Protein AF-A0A7W9PIC2-F1 (afdb_monomer_lite)

pLDDT: mean 87.72, std 14.43, range [30.67, 98.31]

Sequence (198 aa):
MRNGFTKQDVYADAHGVTYGNDSMRWADVEWFGYSLTREFFEHRLYGLIKAHTSEVGSSFTFVVGRGAYRKARGVPKGPDIPFLFFNDDHREVDEMWRGLVDLAQQHLQPRLLGQMLDAIRAGQQVTVANEYTVDARGLSYPRLKRAYAWSDIEVSVHGGSVWLQPVGRPKREGLEMVAGFPNATLIPHLYAELTTRR

Foldseek 3Di:
DDAADDPPAWHDDLQWITGNPDIDGLVQWLWKFKFKAFDWDQDDDPNDRPGDIDGQWIKIKIKTFHAACDDDDVGGHGDMDIDIDIDRPRPDDDPNSVVRVVSCVVRPQVVNLVVCVVCQVVVHWDDWLVAWIAHLQFIAGVVVRDTDGLVQWDWDDDRQWIKTAGPPDDRVSIDTGRRRGICRVNVNVNSCVSPVVD

Radius of gyration: 18.6 Å; chains: 1; bounding box: 50×49×48 Å

Organism: NCBI:txid37333

Structure (mmCIF, N/CA/C/O backbone):
data_AF-A0A7W9PIC2-F1
#
_entry.id   AF-A0A7W9PIC2-F1
#
loop_
_atom_site.group_PDB
_atom_site.id
_atom_site.type_symbol
_atom_site.label_atom_id
_atom_site.label_alt_id
_atom_site.label_comp_id
_atom_site.label_asym_id
_atom_site.label_entity_id
_atom_site.label_seq_id
_atom_site.pdbx_PDB_ins_code
_atom_site.Cartn_x
_atom_site.Cartn_y
_atom_site.Cartn_z
_atom_site.occupancy
_atom_site.B_iso_or_equiv
_atom_site.auth_seq_id
_atom_site.auth_comp_id
_atom_site.auth_asym_id
_atom_site.auth_atom_id
_atom_site.pdbx_PDB_model_num
ATOM 1 N N . MET A 1 1 ? -2.230 -0.137 -26.787 1.00 33.19 1 MET A N 1
ATOM 2 C CA . MET A 1 1 ? -1.271 -1.054 -26.136 1.00 33.19 1 MET A CA 1
ATOM 3 C C . MET A 1 1 ? 0.080 -0.359 -26.147 1.00 33.19 1 MET A C 1
ATOM 5 O O . MET A 1 1 ? 0.573 -0.087 -27.233 1.00 33.19 1 MET A O 1
ATOM 9 N N . ARG A 1 2 ? 0.608 0.056 -24.990 1.00 30.67 2 ARG A N 1
ATOM 10 C CA . ARG A 1 2 ? 1.966 0.612 -24.881 1.00 30.67 2 ARG A CA 1
ATOM 11 C C . ARG A 1 2 ? 2.853 -0.457 -24.246 1.00 30.67 2 ARG A C 1
ATOM 13 O O . ARG A 1 2 ? 2.528 -0.952 -23.174 1.00 30.67 2 ARG A O 1
ATOM 20 N N . ASN A 1 3 ? 3.887 -0.837 -24.992 1.00 40.03 3 ASN A N 1
ATOM 21 C CA . ASN A 1 3 ? 4.917 -1.808 -24.634 1.00 40.03 3 ASN A CA 1
ATOM 22 C C . ASN A 1 3 ? 5.815 -1.227 -23.530 1.00 40.03 3 ASN A C 1
ATOM 24 O O . ASN A 1 3 ? 6.021 -0.015 -23.510 1.00 40.03 3 ASN A O 1
ATOM 28 N N . GLY A 1 4 ? 6.286 -2.088 -22.623 1.00 36.03 4 GLY A N 1
ATOM 29 C CA . GLY A 1 4 ? 6.956 -1.736 -21.367 1.00 36.03 4 GLY A CA 1
ATOM 30 C C . GLY A 1 4 ? 8.178 -0.812 -21.459 1.00 36.03 4 GLY A C 1
ATOM 31 O O . GLY A 1 4 ? 8.709 -0.526 -22.529 1.00 36.03 4 GLY A O 1
ATOM 32 N N . PHE A 1 5 ? 8.615 -0.347 -20.289 1.00 44.91 5 PHE A N 1
ATOM 33 C CA . PHE A 1 5 ? 9.700 0.618 -20.103 1.00 44.91 5 PHE A CA 1
ATOM 34 C C . PHE A 1 5 ? 11.017 -0.096 -19.749 1.00 44.91 5 PHE A C 1
ATOM 36 O O . PHE A 1 5 ? 10.998 -0.996 -18.916 1.00 44.91 5 PHE A O 1
ATOM 43 N N . THR A 1 6 ? 12.151 0.319 -20.333 1.00 44.69 6 THR A N 1
ATOM 44 C CA . THR A 1 6 ? 13.494 -0.224 -20.034 1.00 44.69 6 THR A CA 1
ATOM 45 C C . THR A 1 6 ? 14.453 0.848 -19.507 1.00 44.69 6 THR A C 1
ATOM 47 O O . THR A 1 6 ? 14.890 1.711 -20.267 1.00 44.69 6 THR A O 1
ATOM 50 N N . LYS A 1 7 ? 14.879 0.723 -18.243 1.00 56.12 7 LYS A N 1
ATOM 51 C CA . LYS A 1 7 ? 16.140 1.271 -17.702 1.00 56.12 7 LYS A CA 1
ATOM 52 C C . LYS A 1 7 ? 17.120 0.103 -17.572 1.00 56.12 7 LYS A C 1
ATOM 54 O O . LYS A 1 7 ? 17.251 -0.458 -16.497 1.00 56.12 7 LYS A O 1
ATOM 59 N N . GLN A 1 8 ? 17.660 -0.314 -18.721 1.00 61.19 8 GLN A N 1
ATOM 60 C CA . GLN A 1 8 ? 18.523 -1.475 -19.041 1.00 61.19 8 GLN A CA 1
ATOM 61 C C . GLN A 1 8 ? 18.180 -2.868 -18.467 1.00 61.19 8 GLN A C 1
ATOM 63 O O . GLN A 1 8 ? 18.277 -3.826 -19.222 1.00 61.19 8 GLN A O 1
ATOM 68 N N . ASP A 1 9 ? 17.680 -2.990 -17.238 1.00 76.19 9 ASP A N 1
ATOM 69 C CA . ASP A 1 9 ? 17.448 -4.271 -16.561 1.00 76.19 9 ASP A CA 1
ATOM 70 C C . ASP A 1 9 ? 16.019 -4.449 -16.028 1.00 76.19 9 ASP A C 1
ATOM 72 O O . ASP A 1 9 ? 15.721 -5.484 -15.442 1.00 76.19 9 ASP A O 1
ATOM 76 N N . VAL A 1 10 ? 15.127 -3.467 -16.204 1.00 84.81 10 VAL A N 1
ATOM 77 C CA . VAL A 1 10 ? 13.708 -3.578 -15.818 1.00 84.81 10 VAL A CA 1
ATOM 78 C C . VAL A 1 10 ? 12.859 -3.879 -17.048 1.00 84.81 10 VAL A C 1
ATOM 80 O O . VAL A 1 10 ? 12.932 -3.162 -18.044 1.00 84.81 10 VAL A O 1
ATOM 83 N N . TYR A 1 11 ? 12.021 -4.908 -16.955 1.00 88.56 11 TYR A N 1
ATOM 84 C CA . TYR A 1 11 ? 10.967 -5.213 -17.918 1.00 88.56 11 TYR A CA 1
ATOM 85 C C . TYR A 1 11 ? 9.677 -5.527 -17.168 1.00 88.56 11 TYR A C 1
ATOM 87 O O . TYR A 1 11 ? 9.679 -6.343 -16.249 1.00 88.56 11 TYR A O 1
ATOM 95 N N . ALA A 1 12 ? 8.567 -4.912 -17.564 1.00 91.75 12 ALA A N 1
ATOM 96 C CA . ALA A 1 12 ? 7.259 -5.219 -17.005 1.00 91.75 12 ALA A CA 1
ATOM 97 C C . ALA A 1 12 ? 6.178 -5.158 -18.084 1.00 91.75 12 ALA A C 1
ATOM 99 O O . ALA A 1 12 ? 6.193 -4.280 -18.952 1.00 91.75 12 ALA A O 1
ATOM 100 N N . ASP A 1 13 ? 5.243 -6.096 -18.015 1.00 93.31 13 ASP A N 1
ATOM 101 C CA . ASP A 1 13 ? 4.123 -6.237 -18.941 1.00 93.31 13 ASP A CA 1
ATOM 102 C C . ASP A 1 13 ? 2.857 -6.699 -18.196 1.00 93.31 13 ASP A C 1
ATOM 104 O O . ASP A 1 13 ? 2.769 -6.589 -16.977 1.00 93.31 13 ASP A O 1
ATOM 108 N N . ALA A 1 14 ? 1.853 -7.213 -18.910 1.00 92.25 14 ALA A N 1
ATOM 109 C CA . ALA A 1 14 ? 0.613 -7.710 -18.306 1.00 92.25 14 ALA A CA 1
ATOM 110 C C . ALA A 1 14 ? 0.762 -9.057 -17.563 1.00 92.25 14 ALA A C 1
ATOM 112 O O . ALA A 1 14 ? -0.191 -9.520 -16.934 1.00 92.25 14 ALA A O 1
ATOM 113 N N . HIS A 1 15 ? 1.923 -9.712 -17.639 1.00 94.19 15 HIS A N 1
ATOM 114 C CA . HIS A 1 15 ? 2.183 -11.022 -17.043 1.00 94.19 15 HIS A CA 1
ATOM 115 C C . HIS A 1 15 ? 3.047 -10.937 -15.786 1.00 94.19 15 HIS A C 1
ATOM 117 O O . HIS A 1 15 ? 2.843 -11.725 -14.855 1.00 94.19 15 HIS A O 1
ATOM 123 N N . GLY A 1 16 ? 3.991 -10.001 -15.733 1.00 94.56 16 GLY A N 1
ATOM 124 C CA . GLY A 1 16 ? 4.854 -9.840 -14.573 1.00 94.56 16 GLY A CA 1
ATOM 125 C C . GLY A 1 16 ? 5.846 -8.693 -14.679 1.00 94.56 16 GLY A C 1
ATOM 126 O O . GLY A 1 16 ? 5.780 -7.849 -15.572 1.00 94.56 16 GLY A O 1
ATOM 127 N N . VAL A 1 17 ? 6.796 -8.711 -13.749 1.00 95.06 17 VAL A N 1
ATOM 128 C CA . VAL A 1 17 ? 7.961 -7.827 -13.724 1.00 95.06 17 VAL A CA 1
ATOM 129 C C . VAL A 1 17 ? 9.229 -8.651 -13.609 1.00 95.06 17 VAL A C 1
ATOM 131 O O . VAL A 1 17 ? 9.272 -9.672 -12.923 1.00 95.06 17 VAL A O 1
ATOM 134 N N . THR A 1 18 ? 10.261 -8.188 -14.294 1.00 92.81 18 THR A N 1
ATOM 135 C CA . THR A 1 18 ? 11.619 -8.708 -14.247 1.00 92.81 18 THR A CA 1
ATOM 136 C C . THR A 1 18 ? 12.567 -7.555 -13.949 1.00 92.81 18 THR A C 1
ATOM 138 O O . THR A 1 18 ? 12.440 -6.487 -14.549 1.00 92.81 18 THR A O 1
ATOM 141 N N . TYR A 1 19 ? 13.491 -7.770 -13.017 1.00 88.94 19 TYR A N 1
ATOM 142 C CA . TYR A 1 19 ? 14.589 -6.856 -12.729 1.00 88.94 19 TYR A CA 1
ATOM 143 C C . TYR A 1 19 ? 15.900 -7.638 -12.630 1.00 88.94 19 TYR A C 1
ATOM 145 O O . TYR A 1 19 ? 16.063 -8.487 -11.752 1.00 88.94 19 TYR A O 1
ATOM 153 N N . GLY A 1 20 ? 16.828 -7.379 -13.550 1.00 86.81 20 GLY A N 1
ATOM 154 C CA . GLY A 1 20 ? 18.042 -8.179 -13.691 1.00 86.81 20 GLY A CA 1
ATOM 155 C C . GLY A 1 20 ? 17.700 -9.649 -13.957 1.00 86.81 20 GLY A C 1
ATOM 156 O O . GLY A 1 20 ? 17.081 -9.974 -14.967 1.00 86.81 20 GLY A O 1
ATOM 157 N N . ASN A 1 21 ? 18.078 -10.535 -13.033 1.00 88.19 21 ASN A N 1
ATOM 158 C CA . ASN A 1 21 ? 17.807 -11.976 -13.127 1.00 88.19 21 ASN A CA 1
ATOM 159 C C . ASN A 1 21 ? 16.544 -12.419 -12.369 1.00 88.19 21 ASN A C 1
ATOM 161 O O . ASN A 1 21 ? 16.161 -13.587 -12.455 1.00 88.19 21 ASN A O 1
ATOM 165 N N . ASP A 1 22 ? 15.910 -11.518 -11.619 1.00 91.81 22 ASP A N 1
ATOM 166 C CA . ASP A 1 22 ? 14.739 -11.836 -10.812 1.00 91.81 22 ASP A CA 1
ATOM 167 C C . ASP A 1 22 ? 13.463 -11.553 -11.599 1.00 91.81 22 ASP A C 1
ATOM 169 O O . ASP A 1 22 ? 13.303 -10.481 -12.178 1.00 91.81 22 ASP A O 1
ATOM 173 N N . SER A 1 23 ? 12.531 -12.506 -11.605 1.00 94.81 23 SER A N 1
ATOM 174 C CA . SER A 1 23 ? 11.240 -12.374 -12.280 1.00 94.81 23 SER A CA 1
ATOM 175 C C . SER A 1 23 ? 10.103 -12.839 -11.379 1.00 94.81 23 SER A C 1
ATOM 177 O O . SER A 1 23 ? 10.228 -13.829 -10.652 1.00 94.81 23 SER A O 1
ATOM 179 N N . MET A 1 24 ? 8.980 -12.124 -11.421 1.00 97.00 24 MET A N 1
ATOM 180 C CA . MET A 1 24 ? 7.781 -12.450 -10.660 1.00 97.00 24 MET A CA 1
ATOM 181 C C . MET A 1 24 ? 6.537 -12.209 -11.508 1.00 97.00 24 MET A C 1
ATOM 183 O O . MET A 1 24 ? 6.322 -11.113 -12.029 1.00 97.00 24 MET A O 1
ATOM 187 N N . ARG A 1 25 ? 5.689 -13.236 -11.626 1.00 97.62 25 ARG A N 1
ATOM 188 C CA . ARG A 1 25 ? 4.380 -13.098 -12.270 1.00 97.62 25 ARG A CA 1
ATOM 189 C C . ARG A 1 25 ? 3.447 -12.332 -11.353 1.00 97.62 25 ARG A C 1
ATOM 191 O O . ARG A 1 25 ? 3.432 -12.583 -10.150 1.00 97.62 25 ARG A O 1
ATOM 198 N N . TRP A 1 26 ? 2.577 -11.496 -11.912 1.00 97.38 26 TRP A N 1
ATOM 199 C CA . TRP A 1 26 ? 1.583 -10.772 -11.110 1.00 97.38 26 TRP A CA 1
ATOM 200 C C . TRP A 1 26 ? 0.658 -11.693 -10.314 1.00 97.38 26 TRP A C 1
ATOM 202 O O . TRP A 1 26 ? 0.177 -11.304 -9.253 1.00 97.38 26 TRP A O 1
ATOM 212 N N . ALA A 1 27 ? 0.424 -12.913 -10.802 1.00 96.94 27 ALA A N 1
ATOM 213 C CA . ALA A 1 27 ? -0.359 -13.930 -10.103 1.00 96.94 27 ALA A CA 1
ATOM 214 C C . ALA A 1 27 ? 0.323 -14.453 -8.825 1.00 96.94 27 ALA A C 1
ATOM 216 O O . ALA A 1 27 ? -0.377 -14.829 -7.890 1.00 96.94 27 ALA A O 1
ATOM 217 N N . ASP A 1 28 ? 1.658 -14.429 -8.770 1.00 97.38 28 ASP A N 1
ATOM 218 C CA . ASP A 1 28 ? 2.448 -14.969 -7.656 1.00 97.38 28 ASP A CA 1
ATOM 219 C C . ASP A 1 28 ? 2.759 -13.913 -6.583 1.00 97.38 28 ASP A C 1
ATOM 221 O O . ASP A 1 28 ? 3.259 -14.251 -5.515 1.00 97.38 28 ASP A O 1
ATOM 225 N N . VAL A 1 29 ? 2.489 -12.631 -6.858 1.00 98.19 29 VAL A N 1
ATOM 226 C CA . VAL A 1 29 ? 2.718 -11.531 -5.911 1.00 98.19 29 VAL A CA 1
ATOM 227 C C . VAL A 1 29 ? 1.687 -11.582 -4.779 1.00 98.19 29 VAL A C 1
ATOM 229 O O . VAL A 1 29 ? 0.478 -11.564 -5.021 1.00 98.19 29 VAL A O 1
ATOM 232 N N . GLU A 1 30 ? 2.142 -11.561 -3.532 1.00 97.50 30 GLU A N 1
ATOM 233 C CA . GLU A 1 30 ? 1.274 -11.532 -2.341 1.00 97.50 30 GLU A CA 1
ATOM 234 C C . GLU A 1 30 ? 1.248 -10.153 -1.674 1.00 97.50 30 GLU A C 1
ATOM 236 O O . GLU A 1 30 ? 0.335 -9.827 -0.912 1.00 97.50 30 GLU A O 1
ATOM 241 N N . TRP A 1 31 ? 2.238 -9.314 -1.971 1.00 97.69 31 TRP A N 1
ATOM 242 C CA . TRP A 1 31 ? 2.276 -7.937 -1.514 1.00 97.69 31 TRP A CA 1
ATOM 243 C C . TRP A 1 31 ? 3.066 -7.043 -2.466 1.00 97.69 31 TRP A C 1
ATOM 245 O O . TRP A 1 31 ? 3.993 -7.484 -3.145 1.00 97.69 31 TRP A O 1
ATOM 255 N N . PHE A 1 32 ? 2.710 -5.763 -2.486 1.00 98.00 32 PHE A N 1
ATOM 256 C CA . PHE A 1 32 ? 3.430 -4.732 -3.232 1.00 98.00 32 PHE A CA 1
ATOM 257 C C . PHE A 1 32 ? 3.515 -3.439 -2.428 1.00 98.00 32 PHE A C 1
ATOM 259 O O . PHE A 1 32 ? 2.738 -3.231 -1.502 1.00 98.00 32 PHE A O 1
ATOM 266 N N . GLY A 1 33 ? 4.447 -2.563 -2.770 1.00 96.75 33 GLY A N 1
ATOM 267 C CA . GLY A 1 33 ? 4.568 -1.239 -2.174 1.00 96.75 33 GLY A CA 1
ATOM 268 C C . GLY A 1 33 ? 5.177 -0.270 -3.169 1.00 96.75 33 GLY A C 1
ATOM 269 O O . GLY A 1 33 ? 6.050 -0.643 -3.951 1.00 96.75 33 GLY A O 1
ATOM 270 N N . TYR A 1 34 ? 4.715 0.9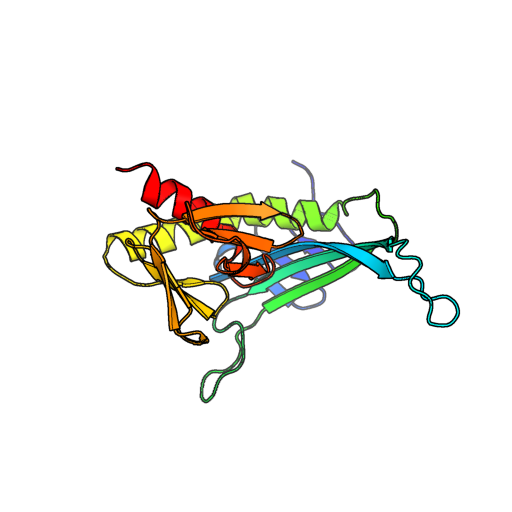75 -3.158 1.00 96.06 34 TYR A N 1
ATOM 271 C CA . TYR A 1 34 ? 5.334 2.033 -3.944 1.00 96.06 34 TYR A CA 1
ATOM 272 C C . TYR A 1 34 ? 5.207 3.381 -3.243 1.00 96.06 34 TYR A C 1
ATOM 274 O O . TYR A 1 34 ? 4.229 3.653 -2.549 1.00 96.06 34 TYR A O 1
ATOM 282 N N . SER A 1 35 ? 6.194 4.246 -3.439 1.00 94.12 35 SER A N 1
ATOM 283 C CA . SER A 1 35 ? 6.167 5.616 -2.932 1.00 94.12 35 SER A CA 1
ATOM 284 C C . SER A 1 35 ? 6.956 6.552 -3.834 1.00 94.12 35 SER A C 1
ATOM 286 O O . SER A 1 35 ? 7.945 6.155 -4.449 1.00 94.12 35 SER A O 1
ATOM 288 N N . LEU A 1 36 ? 6.502 7.802 -3.860 1.00 92.38 36 LEU A N 1
ATOM 289 C CA . LEU A 1 36 ? 7.204 8.950 -4.413 1.00 92.38 36 LEU A CA 1
ATOM 290 C C . LEU A 1 36 ? 7.390 9.959 -3.281 1.00 92.38 36 LEU A C 1
ATOM 292 O O . LEU A 1 36 ? 6.399 10.468 -2.748 1.00 92.38 36 LEU A O 1
ATOM 296 N N . THR A 1 37 ? 8.640 10.242 -2.933 1.00 89.38 37 THR A N 1
ATOM 297 C CA . THR A 1 37 ? 8.996 11.178 -1.862 1.00 89.38 37 THR A CA 1
ATOM 298 C C . THR A 1 37 ? 9.873 12.278 -2.432 1.00 89.38 37 THR A C 1
ATOM 300 O O . THR A 1 37 ? 10.896 11.988 -3.041 1.00 89.38 37 THR A O 1
ATOM 303 N N . ARG A 1 38 ? 9.485 13.541 -2.236 1.00 86.81 38 ARG A N 1
ATOM 304 C CA . ARG A 1 38 ? 10.351 14.683 -2.554 1.00 86.81 38 ARG A CA 1
ATOM 305 C C . ARG A 1 38 ? 11.395 14.836 -1.462 1.00 86.81 38 ARG A C 1
ATOM 307 O O . ARG A 1 38 ? 11.042 14.874 -0.285 1.00 86.81 38 ARG A O 1
ATOM 314 N N . GLU A 1 39 ? 12.650 14.937 -1.862 1.00 82.44 39 GLU A N 1
ATOM 315 C CA . GLU A 1 39 ? 13.782 15.091 -0.957 1.00 82.44 39 GLU A CA 1
ATOM 316 C C . GLU A 1 39 ? 14.172 16.566 -0.854 1.00 82.44 39 GLU A C 1
ATOM 318 O O . GLU A 1 39 ? 14.197 17.290 -1.853 1.00 82.44 39 GLU A O 1
ATOM 323 N N . PHE A 1 40 ? 14.507 17.012 0.358 1.00 80.88 40 PHE A N 1
ATOM 324 C CA . PHE A 1 40 ? 14.888 18.395 0.646 1.00 80.88 40 PHE A CA 1
ATOM 325 C C . PHE A 1 40 ? 16.240 18.448 1.359 1.00 80.88 40 PHE A C 1
ATOM 327 O O . PHE A 1 40 ? 16.509 17.658 2.261 1.00 80.88 40 PHE A O 1
ATOM 334 N N . PHE A 1 41 ? 17.076 19.421 0.998 1.00 74.69 41 PHE A N 1
ATOM 335 C CA . PHE A 1 41 ? 18.326 19.716 1.694 1.00 74.69 41 PHE A CA 1
ATOM 336 C C . PHE A 1 41 ? 18.180 20.960 2.573 1.00 74.69 41 PHE A C 1
ATOM 338 O O . PHE A 1 41 ? 17.707 22.006 2.121 1.00 74.69 41 PHE A O 1
ATOM 345 N N . GLU A 1 42 ? 18.607 20.855 3.834 1.00 71.75 42 GLU A N 1
ATOM 346 C CA . GLU A 1 42 ? 18.667 21.976 4.774 1.00 71.75 42 GLU A CA 1
ATOM 347 C C . GLU A 1 42 ? 20.032 22.670 4.704 1.00 71.75 42 GLU A C 1
ATOM 349 O O . GLU A 1 42 ? 21.050 22.139 5.157 1.00 71.75 42 GLU A O 1
ATOM 354 N N . HIS A 1 43 ? 20.067 23.902 4.194 1.00 56.81 43 HIS A N 1
ATOM 355 C CA . HIS A 1 43 ? 21.293 24.696 4.194 1.00 56.81 43 HIS A CA 1
ATOM 356 C C . HIS A 1 43 ? 21.582 25.258 5.597 1.00 56.81 43 HIS A C 1
ATOM 358 O O . HIS A 1 43 ? 20.866 26.127 6.095 1.00 56.81 43 HIS A O 1
ATOM 364 N N . ARG A 1 44 ? 22.670 24.806 6.237 1.00 57.97 44 ARG A N 1
ATOM 365 C CA . ARG A 1 44 ? 23.181 25.391 7.491 1.00 57.97 44 ARG A CA 1
ATOM 366 C C . ARG A 1 44 ? 24.380 26.291 7.206 1.00 57.97 44 ARG A C 1
ATOM 368 O O . ARG A 1 44 ? 25.427 25.804 6.793 1.00 57.97 44 ARG A O 1
ATOM 375 N N . LEU A 1 45 ? 24.252 27.591 7.475 1.00 52.41 45 LEU A N 1
ATOM 376 C CA . LEU A 1 45 ? 25.360 28.545 7.390 1.00 52.41 45 LEU A CA 1
ATOM 377 C C . LEU A 1 45 ? 25.744 29.011 8.806 1.00 52.41 45 LEU A C 1
ATOM 379 O O . LEU A 1 45 ? 24.936 29.617 9.502 1.00 52.41 45 LEU A O 1
ATOM 383 N N . TYR A 1 46 ? 26.969 28.698 9.246 1.00 56.81 46 TYR A N 1
ATOM 384 C CA . TYR A 1 46 ? 27.551 29.132 10.533 1.00 56.81 46 TYR A CA 1
ATOM 385 C C . TYR A 1 46 ? 26.663 28.932 11.779 1.00 56.81 46 TYR A C 1
ATOM 387 O O . TYR A 1 46 ? 26.598 29.800 12.645 1.00 56.81 46 TYR A O 1
ATOM 395 N N . GLY A 1 47 ? 25.951 27.806 11.887 1.00 55.81 47 GLY A N 1
ATOM 396 C CA . GLY A 1 47 ? 25.132 27.495 13.072 1.00 55.81 47 GLY A CA 1
ATOM 397 C C . GLY A 1 47 ? 23.912 28.406 13.286 1.00 55.81 47 GLY A C 1
ATOM 398 O O . GLY A 1 47 ? 23.145 28.176 14.218 1.00 55.81 47 GLY A O 1
ATOM 399 N N . LEU A 1 48 ? 23.693 29.395 12.415 1.00 57.91 48 LEU A N 1
ATOM 400 C CA . LEU A 1 48 ? 22.513 30.248 12.399 1.00 57.91 48 LEU A CA 1
ATOM 401 C C . LEU A 1 48 ? 21.532 29.674 11.375 1.00 57.91 48 LEU A C 1
ATOM 403 O O . LEU A 1 48 ? 21.805 29.621 10.176 1.00 57.91 48 LEU A O 1
ATOM 407 N N . ILE A 1 49 ? 20.390 29.193 11.860 1.00 52.16 49 ILE A N 1
ATOM 408 C CA . ILE A 1 49 ? 19.338 28.596 11.036 1.00 52.16 49 ILE A CA 1
ATOM 409 C C . ILE A 1 49 ? 18.731 29.697 10.151 1.00 52.16 49 ILE A C 1
ATOM 411 O O . ILE A 1 49 ? 17.833 30.420 10.572 1.00 52.16 49 ILE A O 1
ATOM 415 N N . LYS A 1 50 ? 19.203 29.829 8.908 1.00 50.84 50 LYS A N 1
ATOM 416 C CA . LYS A 1 50 ? 18.381 30.361 7.816 1.00 50.84 50 LYS A CA 1
ATOM 417 C C . LYS A 1 50 ? 17.726 29.162 7.144 1.00 50.84 50 LYS A C 1
ATOM 419 O O . LYS A 1 50 ? 18.350 28.500 6.326 1.00 50.84 50 LYS A O 1
ATOM 424 N N . ALA A 1 51 ? 16.495 28.859 7.551 1.00 54.19 51 ALA A N 1
ATOM 425 C CA . ALA A 1 51 ? 15.705 27.735 7.057 1.00 54.19 51 ALA A CA 1
ATOM 426 C C . ALA A 1 51 ? 15.250 27.967 5.604 1.00 54.19 51 ALA A C 1
ATOM 428 O O . ALA A 1 51 ? 14.080 28.225 5.338 1.00 54.19 51 ALA A O 1
ATOM 429 N N . HIS A 1 52 ? 16.184 27.907 4.658 1.00 58.91 52 HIS A N 1
ATOM 430 C CA . HIS A 1 52 ? 15.855 27.669 3.261 1.00 58.91 52 HIS A CA 1
ATOM 431 C C . HIS A 1 52 ? 16.083 26.183 2.999 1.00 58.91 52 HIS A C 1
ATOM 433 O O . HIS A 1 52 ? 17.220 25.708 3.003 1.00 58.91 52 HIS A O 1
ATOM 439 N N . THR A 1 53 ? 14.983 25.449 2.850 1.00 66.12 53 THR A N 1
ATOM 440 C CA . THR A 1 53 ? 14.988 24.095 2.306 1.00 66.12 53 THR A CA 1
ATOM 441 C C . THR A 1 53 ? 14.941 24.197 0.789 1.00 66.12 53 THR A C 1
ATOM 443 O O . THR A 1 53 ? 14.081 24.881 0.231 1.00 66.12 53 THR A O 1
ATOM 446 N N . SER A 1 54 ? 15.875 23.530 0.123 1.00 72.62 54 SER A N 1
ATOM 447 C CA . SER A 1 54 ? 15.873 23.400 -1.335 1.00 72.62 54 SER A CA 1
ATOM 448 C C . SER A 1 54 ? 15.430 21.983 -1.674 1.00 72.62 54 SER A C 1
ATOM 450 O O . SER A 1 54 ? 15.952 21.034 -1.088 1.00 72.62 54 SER A O 1
ATOM 452 N N . GLU A 1 55 ? 14.459 21.828 -2.575 1.00 77.75 55 GLU A N 1
ATOM 453 C CA . GLU A 1 55 ? 14.148 20.516 -3.156 1.00 77.75 55 GLU A CA 1
ATOM 454 C C . GLU A 1 55 ? 15.403 20.028 -3.897 1.00 77.75 55 GLU A C 1
ATOM 456 O O . GLU A 1 55 ? 16.025 20.812 -4.611 1.00 77.75 55 GLU A O 1
ATOM 461 N N . VAL A 1 56 ? 15.831 18.789 -3.639 1.00 82.12 56 VAL A N 1
ATOM 462 C CA . VAL A 1 56 ? 17.060 18.200 -4.211 1.00 82.12 56 VAL A CA 1
ATOM 463 C C . VAL A 1 56 ? 16.802 16.977 -5.071 1.00 82.12 56 VAL A C 1
ATOM 465 O O . VAL A 1 56 ? 17.700 16.549 -5.788 1.00 82.12 56 VAL A O 1
ATOM 468 N N . GLY A 1 57 ? 15.581 16.453 -5.066 1.00 84.62 57 GLY A N 1
ATOM 469 C CA . GLY A 1 57 ? 15.193 15.379 -5.962 1.00 84.62 57 GLY A CA 1
ATOM 470 C C . GLY A 1 57 ? 13.904 14.714 -5.539 1.00 84.62 57 GLY A C 1
ATOM 471 O O . GLY A 1 57 ? 13.190 15.176 -4.649 1.00 84.62 57 GLY A O 1
ATOM 472 N N . SER A 1 58 ? 13.634 13.591 -6.179 1.00 88.81 58 SER A N 1
ATOM 473 C CA . SER A 1 58 ? 12.578 12.670 -5.807 1.00 88.81 58 SER A CA 1
ATOM 474 C C . SER A 1 58 ? 13.140 11.262 -5.659 1.00 88.81 58 SER A C 1
ATOM 476 O O . SER A 1 58 ? 13.840 10.754 -6.535 1.00 88.81 58 SER A O 1
ATOM 478 N N . SER A 1 59 ? 12.801 10.624 -4.546 1.00 88.88 59 SER A N 1
ATOM 479 C CA . SER A 1 59 ? 13.020 9.207 -4.296 1.00 88.88 59 SER A CA 1
ATOM 480 C C . SER A 1 59 ? 11.807 8.416 -4.776 1.00 88.88 59 SER A C 1
ATOM 482 O O . SER A 1 59 ? 10.670 8.681 -4.374 1.00 88.88 59 SER A O 1
ATOM 484 N N . PHE A 1 60 ? 12.059 7.408 -5.601 1.00 90.88 60 PHE A N 1
ATOM 485 C CA . PHE A 1 60 ? 11.052 6.514 -6.153 1.00 90.88 60 PHE A CA 1
ATOM 486 C C . PHE A 1 60 ? 11.289 5.108 -5.615 1.00 90.88 60 PHE A C 1
ATOM 488 O O . PHE A 1 60 ? 12.398 4.576 -5.671 1.00 90.88 60 PHE A O 1
ATOM 495 N N . THR A 1 61 ? 10.238 4.497 -5.082 1.00 92.75 61 THR A N 1
ATOM 496 C CA . THR A 1 61 ? 10.248 3.107 -4.618 1.00 92.75 61 THR A CA 1
ATOM 497 C C . THR A 1 61 ? 9.126 2.350 -5.297 1.00 92.75 61 THR A C 1
ATOM 499 O O . THR A 1 61 ? 7.993 2.828 -5.342 1.00 92.75 61 THR A O 1
ATOM 502 N N . PHE A 1 62 ? 9.430 1.158 -5.785 1.00 95.00 62 PHE A N 1
ATOM 503 C CA . PHE A 1 62 ? 8.476 0.142 -6.196 1.00 95.00 62 PHE A CA 1
ATOM 504 C C . PHE A 1 62 ? 9.017 -1.212 -5.747 1.00 95.00 62 PHE A C 1
ATOM 506 O O . PHE A 1 62 ? 10.190 -1.508 -5.939 1.00 95.00 62 PHE A O 1
ATOM 513 N N . VAL A 1 63 ? 8.193 -2.038 -5.123 1.00 96.19 63 VAL A N 1
ATOM 514 C CA . VAL A 1 63 ? 8.596 -3.374 -4.692 1.00 96.19 63 VAL A CA 1
ATOM 515 C C . VAL A 1 63 ? 7.412 -4.319 -4.779 1.00 96.19 63 VAL A C 1
ATOM 517 O O . VAL A 1 63 ? 6.290 -3.957 -4.427 1.00 96.19 63 VAL A O 1
ATOM 520 N N . VAL A 1 64 ? 7.671 -5.542 -5.225 1.00 97.62 64 VAL A N 1
ATOM 521 C CA . VAL A 1 64 ? 6.714 -6.652 -5.186 1.00 97.62 64 VAL A CA 1
ATOM 522 C C . VAL A 1 64 ? 7.360 -7.866 -4.551 1.00 97.62 64 VAL A C 1
ATOM 524 O O . VAL A 1 64 ? 8.566 -8.062 -4.688 1.00 97.62 64 VAL A O 1
ATOM 527 N N . GLY A 1 65 ? 6.576 -8.698 -3.877 1.00 97.44 65 GLY A N 1
ATOM 528 C CA . GLY A 1 65 ? 7.096 -9.932 -3.314 1.00 97.44 65 GLY A CA 1
ATOM 529 C C . GLY A 1 65 ? 6.030 -10.949 -2.945 1.00 97.44 65 GLY A C 1
ATOM 530 O O . GLY A 1 65 ? 4.825 -10.701 -3.032 1.00 97.44 65 GLY A O 1
ATOM 531 N N . ARG A 1 66 ? 6.510 -12.117 -2.518 1.00 96.38 66 ARG A N 1
ATOM 532 C CA . ARG A 1 66 ? 5.698 -13.207 -1.960 1.00 96.38 66 ARG A CA 1
ATOM 533 C C . ARG A 1 66 ? 6.300 -13.706 -0.658 1.00 96.38 66 ARG A C 1
ATOM 535 O O . ARG A 1 66 ? 7.512 -13.632 -0.469 1.00 96.38 66 ARG A O 1
ATOM 542 N N . GLY A 1 67 ? 5.474 -14.225 0.237 1.00 94.00 67 GLY A N 1
ATOM 543 C CA . GLY A 1 67 ? 5.875 -14.623 1.578 1.00 94.00 67 GLY A CA 1
ATOM 544 C C . GLY A 1 67 ? 6.254 -13.432 2.461 1.00 94.00 67 GLY A C 1
ATOM 545 O O . GLY A 1 67 ? 5.804 -12.303 2.268 1.00 94.00 67 GLY A O 1
ATOM 546 N N . ALA A 1 68 ? 7.092 -13.681 3.468 1.00 92.25 68 ALA A N 1
ATOM 547 C CA . ALA A 1 68 ? 7.415 -12.682 4.481 1.00 92.25 68 ALA A CA 1
ATOM 548 C C . ALA A 1 68 ? 8.277 -11.531 3.931 1.00 92.25 68 ALA A C 1
ATOM 550 O O . ALA A 1 68 ? 9.382 -11.754 3.438 1.00 92.25 68 ALA A O 1
ATOM 551 N N . TYR A 1 69 ? 7.819 -10.288 4.108 1.00 92.19 69 TYR A N 1
ATOM 552 C CA . TYR A 1 69 ? 8.553 -9.082 3.696 1.00 92.19 69 TYR A CA 1
ATOM 553 C C . TYR A 1 69 ? 9.881 -8.886 4.443 1.00 92.19 69 TYR A C 1
ATOM 555 O O . TYR A 1 69 ? 10.881 -8.464 3.863 1.00 92.19 69 TYR A O 1
ATOM 563 N N . ARG A 1 70 ? 9.918 -9.191 5.746 1.00 89.25 70 ARG A N 1
ATOM 564 C CA . ARG A 1 70 ? 11.131 -9.106 6.573 1.00 89.25 70 ARG A CA 1
ATOM 565 C C . ARG A 1 70 ? 11.469 -10.469 7.153 1.00 89.25 70 ARG A C 1
ATOM 567 O O . ARG A 1 70 ? 10.586 -11.240 7.518 1.00 89.25 70 ARG A O 1
ATOM 574 N N . LYS A 1 71 ? 12.768 -10.729 7.307 1.00 89.62 71 LYS A N 1
ATOM 575 C CA . LYS A 1 71 ? 13.262 -11.876 8.072 1.00 89.62 71 LYS A CA 1
ATOM 576 C C . LYS A 1 71 ? 12.825 -11.734 9.532 1.00 89.62 71 LYS A C 1
ATOM 578 O O . LYS A 1 71 ? 13.057 -10.694 10.144 1.00 89.62 71 LYS A O 1
ATOM 583 N N . ALA A 1 72 ? 12.262 -12.796 10.097 1.00 87.19 72 ALA A N 1
ATOM 584 C CA . ALA A 1 72 ? 11.939 -12.888 11.516 1.00 87.19 72 ALA A CA 1
ATOM 585 C C . ALA A 1 72 ? 12.500 -14.188 12.109 1.00 87.19 72 ALA A C 1
ATOM 587 O O . ALA A 1 72 ? 13.015 -15.057 11.399 1.00 87.19 72 ALA A O 1
ATOM 588 N N . ARG A 1 73 ? 12.448 -14.330 13.437 1.00 89.06 73 ARG A N 1
ATOM 589 C CA . ARG A 1 73 ? 12.939 -15.541 14.107 1.00 89.06 73 ARG A CA 1
ATOM 590 C C . ARG A 1 73 ? 12.123 -16.751 13.640 1.00 89.06 73 ARG A C 1
ATOM 592 O O . ARG A 1 73 ? 10.929 -16.814 13.897 1.00 89.06 73 ARG A O 1
ATOM 599 N N . GLY A 1 74 ? 12.779 -17.699 12.971 1.00 89.19 74 GLY A N 1
ATOM 600 C CA . GLY A 1 74 ? 12.136 -18.907 12.439 1.00 89.19 74 GLY A CA 1
ATOM 601 C C . GLY A 1 74 ? 11.339 -18.705 11.145 1.00 89.19 74 GLY A C 1
ATOM 602 O O . GLY A 1 74 ? 10.762 -19.668 10.657 1.00 89.19 74 GLY A O 1
ATOM 603 N N . VAL A 1 75 ? 11.328 -17.495 10.570 1.00 89.00 75 VAL A N 1
ATOM 604 C CA . VAL A 1 75 ? 10.615 -17.190 9.320 1.00 89.00 75 VAL A CA 1
ATOM 605 C C . VAL A 1 75 ? 11.594 -16.544 8.329 1.00 89.00 75 VAL A C 1
ATOM 607 O O . VAL A 1 75 ? 12.046 -15.415 8.568 1.00 89.00 75 VAL A O 1
ATOM 610 N N . PRO A 1 76 ? 11.979 -17.240 7.240 1.00 92.69 76 PRO A N 1
ATOM 611 C CA . PRO A 1 76 ? 12.844 -16.663 6.218 1.00 92.69 76 PRO A CA 1
ATOM 612 C C . PRO A 1 76 ? 12.126 -15.528 5.478 1.00 92.69 76 PRO A C 1
ATOM 614 O O . PRO A 1 76 ? 10.907 -15.552 5.323 1.00 92.69 76 PRO A O 1
ATOM 617 N N . LYS A 1 77 ? 12.897 -14.540 5.006 1.00 93.69 77 LYS A N 1
ATOM 618 C CA . LYS A 1 77 ? 12.383 -13.523 4.079 1.00 93.69 77 LYS A CA 1
ATOM 619 C C . LYS A 1 77 ? 11.979 -14.225 2.778 1.00 93.69 77 LYS A C 1
ATOM 621 O O . LYS A 1 77 ? 12.739 -15.057 2.283 1.00 93.69 77 LYS A O 1
ATOM 626 N N . GLY A 1 78 ? 10.802 -13.907 2.257 1.00 93.81 78 GLY A N 1
ATOM 627 C CA . GLY A 1 78 ? 10.382 -14.354 0.936 1.00 93.81 78 GLY A CA 1
ATOM 628 C C . GLY A 1 78 ? 11.076 -13.570 -0.184 1.00 93.81 78 GLY A C 1
ATOM 629 O O . GLY A 1 78 ? 11.694 -12.536 0.083 1.00 93.81 78 GLY A O 1
ATOM 630 N N . PRO A 1 79 ? 11.022 -14.064 -1.431 1.00 95.50 79 PRO A N 1
ATOM 631 C CA . PRO A 1 79 ? 11.607 -13.360 -2.564 1.00 95.50 79 PRO A CA 1
ATOM 632 C C . PRO A 1 79 ? 10.826 -12.075 -2.867 1.00 95.50 79 PRO A C 1
ATOM 634 O O . PRO A 1 79 ? 9.590 -12.067 -2.857 1.00 95.50 79 PRO A O 1
ATOM 637 N N . ASP A 1 80 ? 11.563 -11.010 -3.166 1.00 95.75 80 ASP A N 1
ATOM 638 C CA . ASP A 1 80 ? 11.045 -9.709 -3.570 1.00 95.75 80 ASP A CA 1
ATOM 639 C C . ASP A 1 80 ? 11.891 -9.082 -4.683 1.00 95.75 80 ASP A C 1
ATOM 641 O O . ASP A 1 80 ? 13.069 -9.391 -4.829 1.00 95.75 80 ASP A O 1
ATOM 645 N N . ILE A 1 81 ? 11.270 -8.202 -5.469 1.00 94.88 81 ILE A N 1
ATOM 646 C CA . ILE A 1 81 ? 11.909 -7.439 -6.543 1.00 94.88 81 ILE A CA 1
ATOM 647 C C . ILE A 1 81 ? 11.832 -5.954 -6.175 1.00 94.88 81 ILE A C 1
ATOM 649 O O . ILE A 1 81 ? 10.794 -5.325 -6.405 1.00 94.88 81 ILE A O 1
ATOM 653 N N . PRO A 1 82 ? 12.882 -5.395 -5.545 1.00 92.56 82 PRO A N 1
ATOM 654 C CA . PRO A 1 82 ? 12.937 -3.989 -5.182 1.00 92.56 82 PRO A CA 1
ATOM 655 C C . PRO A 1 82 ? 13.494 -3.135 -6.328 1.00 92.56 82 PRO A C 1
ATOM 657 O O . PRO A 1 82 ? 14.589 -3.368 -6.831 1.00 92.56 82 PRO A O 1
ATOM 660 N N . PHE A 1 83 ? 12.764 -2.084 -6.677 1.00 89.38 83 PHE A N 1
ATOM 661 C CA . PHE A 1 83 ? 13.172 -1.033 -7.596 1.00 89.38 83 PHE A CA 1
ATOM 662 C C . PHE A 1 83 ? 13.193 0.311 -6.852 1.00 89.38 83 PHE A C 1
ATOM 664 O O . PHE A 1 83 ? 12.150 0.887 -6.537 1.00 89.38 83 PHE A O 1
ATOM 671 N N . LEU A 1 84 ? 14.396 0.772 -6.501 1.00 88.75 84 LEU A N 1
ATOM 672 C CA . LEU A 1 84 ? 14.625 2.006 -5.749 1.00 88.75 84 LEU A CA 1
ATOM 673 C C . LEU A 1 84 ? 15.637 2.868 -6.493 1.00 88.75 84 LEU A C 1
ATOM 675 O O . LEU A 1 84 ? 16.732 2.404 -6.808 1.00 88.75 84 LEU A O 1
ATOM 679 N N . PHE A 1 85 ? 15.292 4.126 -6.745 1.00 85.88 85 PHE A N 1
ATOM 680 C CA . PHE A 1 85 ? 16.225 5.086 -7.325 1.00 85.88 85 PHE A CA 1
ATOM 681 C C . PHE A 1 85 ? 15.847 6.519 -6.948 1.00 85.88 85 PHE A C 1
ATOM 683 O O . PHE A 1 85 ? 14.744 6.800 -6.477 1.00 85.88 85 PHE A O 1
ATOM 690 N N . PHE A 1 86 ? 16.798 7.416 -7.173 1.00 84.50 86 PHE A N 1
ATOM 691 C CA . PHE A 1 86 ? 16.669 8.846 -6.955 1.00 84.50 86 PHE A CA 1
ATOM 692 C C . PHE A 1 86 ? 16.778 9.574 -8.298 1.00 84.50 86 PHE A C 1
ATOM 694 O O . PHE A 1 86 ? 17.610 9.198 -9.127 1.00 84.50 86 PHE A O 1
ATOM 701 N N . ASN A 1 87 ? 15.938 10.585 -8.502 1.00 82.62 87 ASN A N 1
ATOM 702 C CA . ASN A 1 87 ? 16.034 11.537 -9.606 1.00 82.62 87 ASN A CA 1
ATOM 703 C C . ASN A 1 87 ? 16.334 12.922 -9.029 1.00 82.62 87 ASN A C 1
ATOM 705 O O . ASN A 1 87 ? 15.591 13.384 -8.163 1.00 82.62 87 ASN A O 1
ATOM 709 N N . ASP A 1 88 ? 17.394 13.576 -9.494 1.00 79.88 88 ASP A N 1
ATOM 710 C CA . ASP A 1 88 ? 17.719 14.950 -9.114 1.00 79.88 88 ASP A CA 1
ATOM 711 C C . ASP A 1 88 ? 16.893 15.986 -9.894 1.00 79.88 88 ASP A C 1
ATOM 713 O O . ASP A 1 88 ? 16.802 17.129 -9.453 1.00 79.88 88 ASP A O 1
ATOM 717 N N . ASP A 1 89 ? 16.201 15.602 -10.974 1.00 77.62 89 ASP A N 1
ATOM 718 C CA . ASP A 1 89 ? 15.197 16.460 -11.607 1.00 77.62 89 ASP A CA 1
ATOM 719 C C . ASP A 1 89 ? 13.876 16.434 -10.819 1.00 77.62 89 ASP A C 1
ATOM 721 O O . ASP A 1 89 ? 13.072 15.502 -10.884 1.00 77.62 89 ASP A O 1
ATOM 725 N N . HIS A 1 90 ? 13.633 17.507 -10.066 1.00 65.69 90 HIS A N 1
ATOM 726 C CA . HIS A 1 90 ? 12.459 17.676 -9.204 1.00 65.69 90 HIS A CA 1
ATOM 727 C C . HIS A 1 90 ? 11.122 17.765 -9.962 1.00 65.69 90 HIS A C 1
ATOM 729 O O . HIS A 1 90 ? 10.056 17.738 -9.341 1.00 65.69 90 HIS A O 1
ATOM 735 N N . ARG A 1 91 ? 11.141 17.962 -11.288 1.00 61.81 91 ARG A N 1
ATOM 736 C CA . ARG A 1 91 ? 9.929 18.209 -12.090 1.00 61.81 91 ARG A CA 1
ATOM 737 C C . ARG A 1 91 ? 9.459 16.986 -12.864 1.00 61.81 91 ARG A C 1
ATOM 739 O O . ARG A 1 91 ? 8.325 16.997 -13.347 1.00 61.81 91 ARG A O 1
ATOM 746 N N . GLU A 1 92 ? 10.279 15.946 -12.951 1.00 70.12 92 GLU A N 1
ATOM 747 C CA . GLU A 1 92 ? 9.995 14.774 -13.768 1.00 70.12 92 GLU A CA 1
ATOM 748 C C . GLU A 1 92 ? 9.642 13.557 -12.904 1.00 70.12 92 GLU A C 1
ATOM 750 O O . GLU A 1 92 ? 10.455 13.019 -12.148 1.00 70.12 92 GLU A O 1
ATOM 755 N N . VAL A 1 93 ? 8.390 13.104 -13.027 1.00 76.69 93 VAL A N 1
ATOM 756 C CA . VAL A 1 93 ? 8.007 11.769 -12.561 1.00 76.69 93 VAL A CA 1
ATOM 757 C C . VAL A 1 93 ? 8.567 10.772 -13.562 1.00 76.69 93 VAL A C 1
ATOM 759 O O . VAL A 1 93 ? 8.196 10.811 -14.732 1.00 76.69 93 VAL A O 1
ATOM 762 N N . ASP A 1 94 ? 9.412 9.864 -13.088 1.00 85.56 94 ASP A N 1
ATOM 763 C CA . ASP A 1 94 ? 9.996 8.815 -13.917 1.00 85.56 94 ASP A CA 1
ATOM 764 C C . ASP A 1 94 ? 8.897 7.952 -14.564 1.00 85.56 94 ASP A C 1
ATOM 766 O O . ASP A 1 94 ? 8.042 7.364 -13.885 1.00 85.56 94 ASP A O 1
ATOM 770 N N . GLU A 1 95 ? 8.898 7.907 -15.899 1.00 86.50 95 GLU A N 1
ATOM 771 C CA . GLU A 1 95 ? 7.866 7.217 -16.678 1.00 86.50 95 GLU A CA 1
ATOM 772 C C . GLU A 1 95 ? 7.851 5.709 -16.416 1.00 86.50 95 GLU A C 1
ATOM 774 O O . GLU A 1 95 ? 6.783 5.096 -16.402 1.00 86.50 95 GLU A O 1
ATOM 779 N N . MET A 1 96 ? 9.017 5.109 -16.162 1.00 86.75 96 MET A N 1
ATOM 780 C CA . MET A 1 96 ? 9.121 3.684 -15.876 1.00 86.75 96 MET A CA 1
ATOM 781 C C . MET A 1 96 ? 8.532 3.357 -14.505 1.00 86.75 96 MET A C 1
ATOM 783 O O . MET A 1 96 ? 7.743 2.419 -14.398 1.00 86.75 96 MET A O 1
ATOM 787 N N . TRP A 1 97 ? 8.853 4.136 -13.468 1.00 91.38 97 TRP A N 1
ATOM 788 C CA . TRP A 1 97 ? 8.224 3.987 -12.156 1.00 91.38 97 TRP A CA 1
ATOM 789 C C . TRP A 1 97 ? 6.707 4.134 -12.258 1.00 91.38 97 TRP A C 1
ATOM 791 O O . TRP A 1 97 ? 5.973 3.295 -11.737 1.00 91.38 97 TRP A O 1
ATOM 801 N N . ARG A 1 98 ? 6.230 5.151 -12.985 1.00 92.38 98 ARG A N 1
ATOM 802 C CA . ARG A 1 98 ? 4.796 5.336 -13.221 1.00 92.38 98 ARG A CA 1
ATOM 803 C C . ARG A 1 98 ? 4.181 4.127 -13.929 1.00 92.38 98 ARG A C 1
ATOM 805 O O . ARG A 1 98 ? 3.138 3.652 -13.499 1.00 92.38 98 ARG A O 1
ATOM 812 N N . GLY A 1 99 ? 4.845 3.587 -14.949 1.00 92.88 99 GLY A N 1
ATOM 813 C CA . GLY A 1 99 ? 4.413 2.377 -15.646 1.00 92.88 99 GLY A CA 1
ATOM 814 C C . GLY A 1 99 ? 4.312 1.148 -14.739 1.00 92.88 99 GLY A C 1
ATOM 815 O O . GLY A 1 99 ? 3.339 0.401 -14.821 1.00 92.88 99 GLY A O 1
ATOM 816 N N . LEU A 1 100 ? 5.280 0.952 -13.840 1.00 94.31 100 LEU A N 1
ATOM 817 C CA . LEU A 1 100 ? 5.246 -0.119 -12.838 1.00 94.31 100 LEU A CA 1
ATOM 818 C C . LEU A 1 100 ? 4.075 0.054 -11.862 1.00 94.31 100 LEU A C 1
ATOM 820 O O . LEU A 1 100 ? 3.372 -0.913 -11.561 1.00 94.31 100 LEU A O 1
ATOM 824 N N . VAL A 1 101 ? 3.843 1.284 -11.394 1.00 95.44 101 VAL A N 1
ATOM 825 C CA . VAL A 1 101 ? 2.699 1.618 -10.536 1.00 95.44 101 VAL A CA 1
ATOM 826 C C . VAL A 1 101 ? 1.384 1.336 -11.257 1.00 95.44 101 VAL A C 1
ATOM 828 O O . VAL A 1 101 ? 0.525 0.668 -10.685 1.00 95.44 101 VAL A O 1
ATOM 831 N N . ASP A 1 102 ? 1.242 1.764 -12.512 1.00 96.25 102 ASP A N 1
ATOM 832 C CA . ASP A 1 102 ? 0.037 1.540 -13.314 1.00 96.25 102 ASP A CA 1
ATOM 833 C C . ASP A 1 102 ? -0.243 0.034 -13.488 1.00 96.25 102 ASP A C 1
ATOM 835 O O . ASP A 1 102 ? -1.376 -0.413 -13.302 1.00 96.25 102 ASP A O 1
ATOM 839 N N . LEU A 1 103 ? 0.786 -0.775 -13.770 1.00 96.38 103 LEU A N 1
ATOM 840 C CA . LEU A 1 103 ? 0.656 -2.236 -13.867 1.00 96.38 103 LEU A CA 1
ATOM 841 C C . LEU A 1 103 ? 0.249 -2.870 -12.528 1.00 96.38 103 LEU A C 1
ATOM 843 O O . LEU A 1 103 ? -0.641 -3.723 -12.492 1.00 96.38 103 LEU A O 1
ATOM 847 N N . ALA A 1 104 ? 0.837 -2.435 -11.411 1.00 96.31 104 ALA A N 1
ATOM 848 C CA . ALA A 1 104 ? 0.447 -2.915 -10.087 1.00 96.31 104 ALA A CA 1
ATOM 849 C C . ALA A 1 104 ? -0.999 -2.529 -9.736 1.00 96.31 104 ALA A C 1
ATOM 851 O O . ALA A 1 104 ? -1.752 -3.358 -9.220 1.00 96.31 104 ALA A O 1
ATOM 852 N N . GLN A 1 105 ? -1.424 -1.308 -10.059 1.00 96.31 105 GLN A N 1
ATOM 853 C CA . GLN A 1 105 ? -2.802 -0.860 -9.855 1.00 96.31 105 GLN A CA 1
ATOM 854 C C . GLN A 1 105 ? -3.805 -1.633 -10.722 1.00 96.31 105 GLN A C 1
ATOM 856 O O . GLN A 1 105 ? -4.934 -1.858 -10.294 1.00 96.31 105 GLN A O 1
ATOM 861 N N . GLN A 1 106 ? -3.407 -2.078 -11.915 1.00 97.12 106 GLN A N 1
ATOM 862 C CA . GLN A 1 106 ? -4.264 -2.863 -12.808 1.00 97.12 106 GLN A CA 1
ATOM 863 C C . GLN A 1 106 ? -4.360 -4.337 -12.394 1.00 97.12 106 GLN A C 1
ATOM 865 O O . GLN A 1 106 ? -5.446 -4.915 -12.427 1.00 97.12 106 GLN A O 1
ATOM 870 N N . HIS A 1 107 ? -3.244 -4.955 -11.995 1.00 96.62 107 HIS A N 1
ATOM 871 C CA . HIS A 1 107 ? -3.169 -6.410 -11.814 1.00 96.62 107 HIS A CA 1
ATOM 872 C C . HIS A 1 107 ? -3.118 -6.868 -10.353 1.00 96.62 107 HIS A C 1
ATOM 874 O O . HIS A 1 107 ? -3.642 -7.934 -10.021 1.00 96.62 107 HIS A O 1
ATOM 880 N N . LEU A 1 108 ? -2.484 -6.094 -9.470 1.00 97.62 108 LEU A N 1
ATOM 881 C CA . LEU A 1 108 ? -2.261 -6.480 -8.075 1.00 97.62 108 LEU A CA 1
ATOM 882 C C . LEU A 1 108 ? -3.318 -5.889 -7.157 1.00 97.62 108 LEU A C 1
ATOM 884 O O . LEU A 1 108 ? -3.912 -6.616 -6.361 1.00 97.62 108 LEU A O 1
ATOM 888 N N . GLN A 1 109 ? -3.579 -4.588 -7.287 1.00 97.50 109 GLN A N 1
ATOM 889 C CA . GLN A 1 109 ? -4.474 -3.874 -6.388 1.00 97.50 109 GLN A CA 1
ATOM 890 C C . GLN A 1 109 ? -5.883 -4.487 -6.329 1.00 97.50 109 GLN A C 1
ATOM 892 O O . GLN A 1 109 ? -6.315 -4.772 -5.215 1.00 97.50 109 GLN A O 1
ATOM 897 N N . PRO A 1 110 ? -6.596 -4.773 -7.440 1.00 97.56 110 PRO A N 1
ATOM 898 C CA . PRO A 1 110 ? -7.957 -5.306 -7.363 1.00 97.56 110 PRO A CA 1
ATOM 899 C C . PRO A 1 110 ? -7.996 -6.690 -6.710 1.00 97.56 110 PRO A C 1
ATOM 901 O O . PRO A 1 110 ? -8.861 -6.970 -5.882 1.00 97.56 110 PRO A O 1
ATOM 904 N N . ARG A 1 111 ? -7.020 -7.544 -7.042 1.00 97.69 111 ARG A N 1
ATOM 905 C CA . ARG A 1 111 ? -6.922 -8.909 -6.520 1.00 97.69 111 ARG A CA 1
ATOM 906 C C . ARG A 1 111 ? -6.608 -8.920 -5.027 1.00 97.69 111 ARG A C 1
ATOM 908 O O . ARG A 1 111 ? -7.324 -9.562 -4.266 1.00 97.69 111 ARG A O 1
ATOM 915 N N . LEU A 1 112 ? -5.553 -8.221 -4.612 1.00 98.25 112 LEU A N 1
ATOM 916 C CA . LEU A 1 112 ? -5.116 -8.198 -3.215 1.00 98.25 112 LEU A CA 1
ATOM 917 C C . LEU A 1 112 ? -6.124 -7.460 -2.330 1.00 98.25 112 LEU A C 1
ATOM 919 O O . LEU A 1 112 ? -6.427 -7.930 -1.236 1.00 98.25 112 LEU A O 1
ATOM 923 N N . LEU A 1 113 ? -6.711 -6.361 -2.815 1.00 98.31 113 LEU A N 1
ATOM 924 C CA . LEU A 1 113 ? -7.791 -5.672 -2.109 1.00 98.31 113 LEU A CA 1
ATOM 925 C C . LEU A 1 113 ? -9.012 -6.582 -1.932 1.00 98.31 113 LEU A C 1
ATOM 927 O O . LEU A 1 113 ? -9.545 -6.660 -0.828 1.00 98.31 113 LEU A O 1
ATOM 931 N N . GLY A 1 114 ? -9.433 -7.290 -2.987 1.00 98.19 114 GLY A N 1
ATOM 932 C CA . GLY A 1 114 ? -10.544 -8.242 -2.923 1.00 98.19 114 GLY A CA 1
ATOM 933 C C . GLY A 1 114 ? -10.302 -9.340 -1.888 1.00 98.19 114 GLY A C 1
ATOM 934 O O . GLY A 1 114 ? -11.124 -9.535 -0.999 1.00 98.19 114 GLY A O 1
ATOM 935 N N . GLN A 1 115 ? -9.122 -9.967 -1.924 1.00 98.00 115 GLN A N 1
ATOM 936 C CA . GLN A 1 115 ? -8.718 -10.985 -0.948 1.00 98.00 115 GLN A CA 1
ATOM 937 C C . GLN A 1 115 ? -8.745 -10.456 0.494 1.00 98.00 115 GLN A C 1
ATOM 939 O O . GLN A 1 115 ? -9.250 -11.131 1.392 1.00 98.00 115 GLN A O 1
ATOM 944 N N . MET A 1 116 ? -8.238 -9.240 0.727 1.00 98.25 116 MET A N 1
ATOM 945 C CA . MET A 1 116 ? -8.265 -8.620 2.054 1.00 98.25 116 MET A CA 1
ATOM 946 C C . MET A 1 116 ? -9.686 -8.312 2.522 1.00 98.25 116 MET A C 1
ATOM 948 O O . MET A 1 116 ? -10.019 -8.579 3.675 1.00 98.25 116 MET A O 1
ATOM 952 N N . LEU A 1 117 ? -10.532 -7.764 1.648 1.00 98.12 117 LEU A N 1
ATOM 953 C CA . LEU A 1 117 ? -11.922 -7.456 1.977 1.00 98.12 117 LEU A CA 1
ATOM 954 C C . LEU A 1 117 ? -12.723 -8.718 2.286 1.00 98.12 117 LEU A C 1
ATOM 956 O O . LEU A 1 117 ? -13.498 -8.712 3.240 1.00 98.12 117 LEU A O 1
ATOM 960 N N . ASP A 1 118 ? -12.534 -9.790 1.521 1.00 98.19 118 ASP A N 1
ATOM 961 C CA . ASP A 1 118 ? -13.218 -11.062 1.752 1.00 98.19 118 ASP A CA 1
ATOM 962 C C . ASP A 1 118 ? -12.804 -11.675 3.094 1.00 98.19 118 ASP A C 1
ATOM 964 O O . ASP A 1 118 ? -13.669 -12.063 3.883 1.00 98.19 118 ASP A O 1
ATOM 968 N N . ALA A 1 119 ? -11.506 -11.658 3.415 1.00 98.19 119 ALA A N 1
ATOM 969 C CA . ALA A 1 119 ? -10.999 -12.080 4.720 1.00 98.19 119 ALA A CA 1
ATOM 970 C C . ALA A 1 119 ? -11.604 -11.246 5.865 1.00 98.19 119 ALA A C 1
ATOM 972 O O . ALA A 1 119 ? -12.136 -11.796 6.832 1.00 98.19 119 ALA A O 1
ATOM 973 N N . ILE A 1 120 ? -11.596 -9.915 5.741 1.00 97.94 120 ILE A N 1
ATOM 974 C CA . ILE A 1 120 ? -12.157 -9.003 6.750 1.00 97.94 120 ILE A CA 1
ATOM 975 C C . ILE A 1 120 ? -13.664 -9.234 6.937 1.00 97.94 120 ILE A C 1
ATOM 977 O O . ILE A 1 120 ? -14.149 -9.271 8.069 1.00 97.94 120 ILE A O 1
ATOM 981 N N . ARG A 1 121 ? -14.419 -9.429 5.849 1.00 95.56 121 ARG A N 1
ATOM 982 C CA . ARG A 1 121 ? -15.865 -9.719 5.889 1.00 95.56 121 ARG A CA 1
ATOM 983 C C . ARG A 1 121 ? -16.169 -11.079 6.509 1.00 95.56 121 ARG A C 1
ATOM 985 O O . ARG A 1 121 ? -17.195 -11.221 7.167 1.00 95.56 121 ARG A O 1
ATOM 992 N N . ALA A 1 122 ? -15.267 -12.046 6.359 1.00 97.38 122 ALA A N 1
ATOM 993 C CA . ALA A 1 122 ? -15.318 -13.323 7.064 1.00 97.38 122 ALA A CA 1
ATOM 994 C C . ALA A 1 122 ? -14.915 -13.219 8.553 1.00 97.38 122 ALA A C 1
ATOM 996 O O . ALA A 1 122 ? -14.854 -14.233 9.246 1.00 97.38 122 ALA A O 1
ATOM 997 N N . GLY A 1 123 ? -14.638 -12.012 9.062 1.00 97.44 123 GLY A N 1
ATOM 998 C CA . GLY A 1 123 ? -14.253 -11.765 10.452 1.00 97.44 123 GLY A CA 1
ATOM 999 C C . GLY A 1 123 ? -12.768 -11.988 10.742 1.00 97.44 123 GLY A C 1
ATOM 1000 O O . GLY A 1 123 ? -12.375 -12.021 11.908 1.00 97.44 123 GLY A O 1
ATOM 1001 N N . GLN A 1 124 ? -11.936 -12.151 9.710 1.00 97.94 124 GLN A N 1
ATOM 1002 C CA . GLN A 1 124 ? -10.495 -12.332 9.862 1.00 97.94 124 GLN A CA 1
ATOM 1003 C C . GLN A 1 124 ? -9.766 -10.990 9.988 1.00 97.94 124 GLN A C 1
ATOM 1005 O O . GLN A 1 124 ? -10.277 -9.925 9.638 1.00 97.94 124 GLN A O 1
ATOM 1010 N N . GLN A 1 125 ? -8.533 -11.066 10.481 1.00 97.06 125 GLN A N 1
ATOM 1011 C CA . GLN A 1 125 ? -7.601 -9.949 10.524 1.00 97.06 125 GLN A CA 1
ATOM 1012 C C . GLN A 1 125 ? -6.555 -10.110 9.424 1.00 97.06 125 GLN A C 1
ATOM 1014 O O . GLN A 1 125 ? -6.060 -11.216 9.202 1.00 97.06 125 GLN A O 1
ATOM 1019 N N . VAL A 1 126 ? -6.188 -9.010 8.770 1.00 96.44 126 VAL A N 1
ATOM 1020 C CA . VAL A 1 126 ? -5.144 -8.994 7.736 1.00 96.44 126 VAL A CA 1
ATOM 1021 C C . VAL A 1 126 ? -3.964 -8.132 8.162 1.00 96.44 126 VAL A C 1
ATOM 1023 O O . VAL A 1 126 ? -4.124 -7.143 8.881 1.00 96.44 126 VAL A O 1
ATOM 1026 N N . THR A 1 127 ? -2.767 -8.501 7.713 1.00 94.62 127 THR A N 1
ATOM 1027 C CA . THR A 1 127 ? -1.542 -7.750 7.999 1.00 94.62 127 THR A CA 1
ATOM 1028 C C . THR A 1 127 ? -1.232 -6.782 6.862 1.00 94.62 127 THR A C 1
ATOM 1030 O O . THR A 1 127 ? -1.171 -7.182 5.700 1.00 94.62 127 THR A O 1
ATOM 1033 N N . VAL A 1 128 ? -0.963 -5.522 7.203 1.00 95.00 128 VAL A N 1
ATOM 1034 C CA . VAL A 1 128 ? -0.514 -4.474 6.275 1.00 95.00 128 VAL A CA 1
ATOM 1035 C C . VAL A 1 128 ? 0.795 -3.861 6.776 1.00 95.00 128 VAL A C 1
ATOM 1037 O O . VAL A 1 128 ? 1.059 -3.802 7.976 1.00 95.00 128 VAL A O 1
ATOM 1040 N N . ALA A 1 129 ? 1.662 -3.464 5.848 1.00 90.75 129 ALA A N 1
ATOM 1041 C CA . ALA A 1 129 ? 3.028 -2.983 6.058 1.00 90.75 129 ALA A CA 1
ATOM 1042 C C . ALA A 1 129 ? 3.918 -3.922 6.892 1.00 90.75 129 ALA A C 1
ATOM 1044 O O . ALA A 1 129 ? 4.941 -3.495 7.419 1.00 90.75 129 ALA A O 1
ATOM 1045 N N . ASN A 1 130 ? 3.524 -5.195 7.036 1.00 86.81 130 ASN A N 1
ATOM 1046 C CA . ASN A 1 130 ? 4.139 -6.162 7.952 1.00 86.81 130 ASN A CA 1
ATOM 1047 C C . ASN A 1 130 ? 4.162 -5.705 9.432 1.00 86.81 130 ASN A C 1
ATOM 1049 O O . ASN A 1 130 ? 4.949 -6.212 10.230 1.00 86.81 130 ASN A O 1
ATOM 1053 N N . GLU A 1 131 ? 3.329 -4.730 9.798 1.00 90.81 131 GLU A N 1
ATOM 1054 C CA . GLU A 1 131 ? 3.364 -4.075 11.114 1.00 90.81 131 GLU A CA 1
ATOM 1055 C C . GLU A 1 131 ? 1.971 -3.792 11.688 1.00 90.81 131 GLU A C 1
ATOM 1057 O O . GLU A 1 131 ? 1.813 -3.742 12.910 1.00 90.81 131 GLU A O 1
ATOM 1062 N N . TYR A 1 132 ? 0.970 -3.629 10.824 1.00 94.50 132 TYR A N 1
ATOM 1063 C CA . TYR A 1 132 ? -0.390 -3.261 11.194 1.00 94.50 132 TYR A CA 1
ATOM 1064 C C . TYR A 1 132 ? -1.338 -4.430 11.011 1.00 94.50 132 TYR A C 1
ATOM 1066 O O . TYR A 1 132 ? -1.237 -5.179 10.041 1.00 94.50 132 TYR A O 1
ATOM 1074 N N . THR A 1 133 ? -2.297 -4.536 11.920 1.00 96.50 133 THR A N 1
ATOM 1075 C CA . THR A 1 133 ? -3.386 -5.504 11.839 1.00 96.50 133 THR A CA 1
ATOM 1076 C C . THR A 1 133 ? -4.674 -4.757 11.542 1.00 96.50 133 THR A C 1
ATOM 1078 O O . THR A 1 133 ? -5.034 -3.833 12.273 1.00 96.50 133 THR A O 1
ATOM 1081 N N . VAL A 1 134 ? -5.356 -5.155 10.476 1.00 97.81 134 VAL A N 1
ATOM 1082 C CA . VAL A 1 134 ? -6.554 -4.496 9.960 1.00 97.81 134 VAL A CA 1
ATOM 1083 C C . VAL A 1 134 ? -7.747 -5.443 10.044 1.00 97.81 134 VAL A C 1
ATOM 1085 O O . VAL A 1 134 ? -7.636 -6.614 9.680 1.00 97.81 134 VAL A O 1
ATOM 1088 N N . ASP A 1 135 ? -8.880 -4.934 10.526 1.00 97.25 135 ASP A N 1
ATOM 1089 C CA . ASP A 1 135 ? -10.155 -5.648 10.591 1.00 97.25 135 ASP A CA 1
ATOM 1090 C C . ASP A 1 135 ? -11.344 -4.728 10.242 1.00 97.25 135 ASP A C 1
ATOM 1092 O O . ASP A 1 135 ? -11.181 -3.571 9.841 1.00 97.25 135 ASP A O 1
ATOM 1096 N N . ALA A 1 136 ? -12.568 -5.245 10.372 1.00 96.19 136 ALA A N 1
ATOM 1097 C CA . ALA A 1 136 ? -13.787 -4.508 10.035 1.00 96.19 136 ALA A CA 1
ATOM 1098 C C . ALA A 1 136 ? -14.029 -3.272 10.925 1.00 96.19 136 ALA A C 1
ATOM 1100 O O . ALA A 1 136 ? -14.792 -2.382 10.552 1.00 96.19 136 ALA A O 1
ATOM 1101 N N . ARG A 1 137 ? -13.410 -3.208 12.109 1.00 95.81 137 ARG A N 1
ATOM 1102 C CA . ARG A 1 137 ? -13.570 -2.108 13.070 1.00 95.81 137 ARG A CA 1
ATOM 1103 C C . ARG A 1 137 ? -12.520 -1.027 12.869 1.00 95.81 137 ARG A C 1
ATOM 1105 O O . ARG A 1 137 ? -12.798 0.136 13.165 1.00 95.81 137 ARG A O 1
ATOM 1112 N N . GLY A 1 138 ? -11.325 -1.396 12.418 1.00 96.75 138 GLY A N 1
ATOM 1113 C CA . GLY A 1 138 ? -10.233 -0.444 12.328 1.00 96.75 138 GLY A CA 1
ATOM 1114 C C . GLY A 1 138 ? -8.878 -1.035 11.977 1.00 96.75 138 GLY A C 1
ATOM 1115 O O . GLY A 1 138 ? -8.731 -2.187 11.569 1.00 96.75 138 GLY A O 1
ATOM 1116 N N . LEU A 1 139 ? -7.865 -0.210 12.213 1.00 97.00 139 LEU A N 1
ATOM 1117 C CA . LEU A 1 139 ? -6.459 -0.564 12.125 1.00 97.00 139 LEU A CA 1
ATOM 1118 C C . LEU A 1 139 ? -5.836 -0.522 13.517 1.00 97.00 139 LEU A C 1
ATOM 1120 O O . LEU A 1 139 ? -6.023 0.426 14.277 1.00 97.00 139 LEU A O 1
ATOM 1124 N N . SER A 1 140 ? -5.034 -1.526 13.844 1.00 96.06 140 SER A N 1
ATOM 1125 C CA . SER A 1 140 ? -4.220 -1.551 15.054 1.00 96.06 140 SER A CA 1
ATOM 1126 C C . SER A 1 140 ? -2.736 -1.608 14.718 1.00 96.06 140 SER A C 1
ATOM 1128 O O . SER A 1 140 ? -2.321 -2.224 13.737 1.00 96.06 140 SER A O 1
ATOM 1130 N N . TYR A 1 141 ? -1.933 -0.950 15.553 1.00 93.62 141 TYR A N 1
ATOM 1131 C CA . TYR A 1 141 ? -0.481 -1.011 15.532 1.00 93.62 141 TYR A CA 1
ATOM 1132 C C . TYR A 1 141 ? 0.014 -1.647 16.839 1.00 93.62 141 TYR A C 1
ATOM 1134 O O . TYR A 1 141 ? 0.259 -0.934 17.824 1.00 93.62 141 TYR A O 1
ATOM 1142 N N . PRO A 1 142 ? 0.163 -2.986 16.880 1.00 89.88 142 PRO A N 1
ATOM 1143 C CA . PRO A 1 142 ? 0.499 -3.713 18.103 1.00 89.88 142 PRO A CA 1
ATOM 1144 C C . PRO A 1 142 ? 1.800 -3.239 18.756 1.00 89.88 142 PRO A C 1
ATOM 1146 O O . PRO A 1 142 ? 1.868 -3.123 19.979 1.00 89.88 142 PRO A O 1
ATOM 1149 N N . ARG A 1 143 ? 2.813 -2.884 17.948 1.00 87.94 143 ARG A N 1
ATOM 1150 C CA . ARG A 1 143 ? 4.127 -2.425 18.434 1.00 87.94 143 ARG A CA 1
ATOM 1151 C C . ARG A 1 143 ? 4.028 -1.187 19.325 1.00 87.94 143 ARG A C 1
ATOM 1153 O O . ARG A 1 143 ? 4.772 -1.080 20.294 1.00 87.94 143 ARG A O 1
ATOM 1160 N N . LEU A 1 144 ? 3.110 -0.271 19.006 1.00 88.31 144 LEU A N 1
ATOM 1161 C CA . LEU A 1 144 ? 2.870 0.950 19.782 1.00 88.31 144 LEU A CA 1
ATOM 1162 C C . LEU A 1 144 ? 1.608 0.877 20.651 1.00 88.31 144 LEU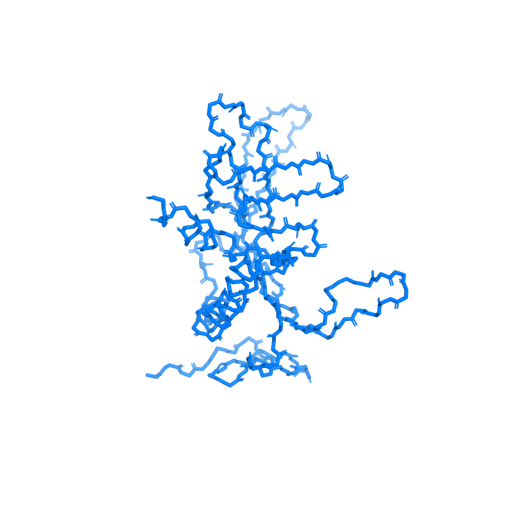 A C 1
ATOM 1164 O O . LEU A 1 144 ? 1.254 1.878 21.270 1.00 88.31 144 LEU A O 1
ATOM 1168 N N . LYS A 1 145 ? 0.932 -0.280 20.710 1.00 92.12 145 LYS A N 1
ATOM 1169 C CA . LYS A 1 145 ? -0.348 -0.469 21.417 1.00 92.12 145 LYS A CA 1
ATOM 1170 C C . LYS A 1 145 ? -1.396 0.590 21.040 1.00 92.12 145 LYS A C 1
ATOM 1172 O O . LYS A 1 145 ? -2.149 1.055 21.893 1.00 92.12 145 LYS A O 1
ATOM 1177 N N . ARG A 1 146 ? -1.428 0.991 19.766 1.00 91.88 146 ARG A N 1
ATOM 1178 C CA . ARG A 1 146 ? -2.400 1.961 19.238 1.00 91.88 146 ARG A CA 1
ATOM 1179 C C . ARG A 1 146 ? -3.461 1.253 18.411 1.00 91.88 146 ARG A C 1
ATOM 1181 O O . ARG A 1 146 ? -3.160 0.277 17.730 1.00 91.88 146 ARG A O 1
ATOM 1188 N N . ALA A 1 147 ? -4.682 1.766 18.452 1.00 94.75 147 ALA A N 1
ATOM 1189 C CA . ALA A 1 147 ? -5.780 1.322 17.609 1.00 94.75 147 ALA A CA 1
ATOM 1190 C C . ALA A 1 147 ? -6.570 2.536 17.123 1.00 94.75 147 ALA A C 1
ATOM 1192 O O . ALA A 1 147 ? -6.750 3.505 17.859 1.00 94.75 147 ALA A O 1
ATOM 1193 N N . TYR A 1 148 ? -7.017 2.458 15.880 1.00 95.38 1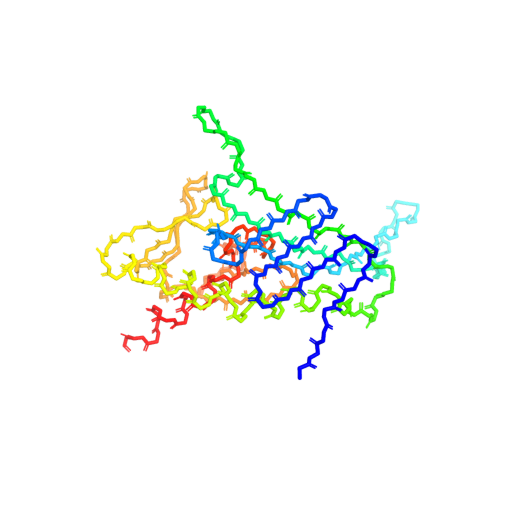48 TYR A N 1
ATOM 1194 C CA . TYR A 1 148 ? -7.693 3.508 15.144 1.00 95.38 148 TYR A CA 1
ATOM 1195 C C . TYR A 1 148 ? -8.973 2.907 14.573 1.00 95.38 148 TYR A C 1
ATOM 1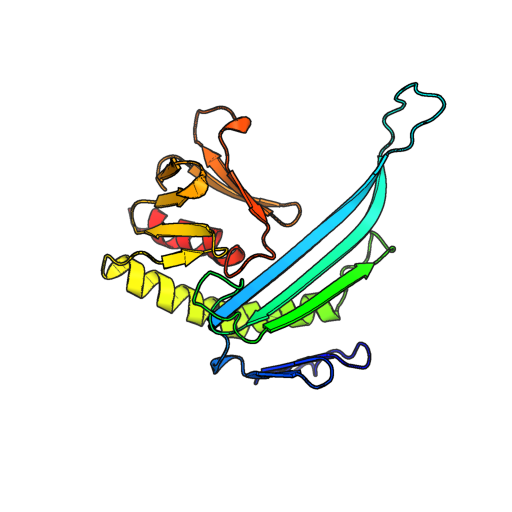197 O O . TYR A 1 148 ? -8.915 2.082 13.660 1.00 95.38 148 TYR A O 1
ATOM 1205 N N . ALA A 1 149 ? -10.120 3.268 15.146 1.00 96.25 149 ALA A N 1
ATOM 1206 C CA . ALA A 1 149 ? -11.412 2.861 14.609 1.00 96.25 149 ALA A CA 1
ATOM 1207 C C . ALA A 1 149 ? -11.684 3.615 13.305 1.00 96.25 149 ALA A C 1
ATOM 1209 O O . ALA A 1 149 ? -11.401 4.810 13.219 1.00 96.25 149 ALA A O 1
ATOM 1210 N N . TRP A 1 150 ? -12.273 2.949 12.310 1.00 96.44 150 TRP A N 1
ATOM 1211 C CA . TRP A 1 150 ? -12.573 3.591 11.026 1.00 96.44 150 TRP A CA 1
ATOM 1212 C C . TRP A 1 150 ? -13.499 4.802 11.154 1.00 96.44 150 TRP A C 1
ATOM 1214 O O . TRP A 1 150 ? -13.368 5.746 10.388 1.00 96.44 150 TRP A O 1
ATOM 1224 N N . SER A 1 151 ? -14.396 4.807 12.143 1.00 94.62 151 SER A N 1
ATOM 1225 C CA . SER A 1 151 ? -15.290 5.940 12.416 1.00 94.62 151 SER A CA 1
ATOM 1226 C C . SER A 1 151 ? -14.598 7.165 13.004 1.00 94.62 151 SER A C 1
ATOM 1228 O O . SER A 1 151 ? -15.174 8.247 12.985 1.00 94.62 151 SER A O 1
ATOM 1230 N N . ASP A 1 152 ? -13.395 6.992 13.548 1.00 95.56 152 ASP A N 1
ATOM 1231 C CA . ASP A 1 152 ? -12.733 8.000 14.374 1.00 95.56 152 ASP A CA 1
ATOM 1232 C C . ASP A 1 152 ? -11.520 8.596 13.660 1.00 95.56 152 ASP A C 1
ATOM 1234 O O . ASP A 1 152 ? -10.750 9.338 14.273 1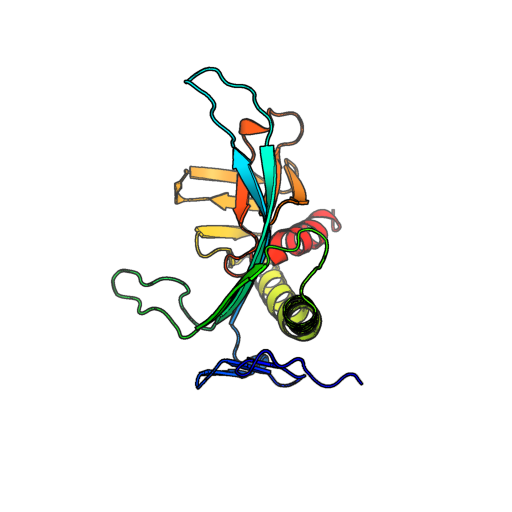.00 95.56 152 ASP A O 1
ATOM 1238 N N . ILE A 1 153 ? -11.317 8.252 12.385 1.00 96.38 153 ILE A N 1
ATOM 1239 C CA . ILE A 1 153 ? -10.186 8.709 11.587 1.00 96.38 153 ILE A CA 1
ATOM 1240 C C . ILE A 1 153 ? -10.596 9.147 10.183 1.00 96.38 153 ILE A C 1
ATOM 1242 O O . ILE A 1 153 ? -11.556 8.644 9.601 1.00 96.38 153 ILE A O 1
ATOM 1246 N N . GLU A 1 154 ? -9.772 10.016 9.617 1.00 95.31 154 GLU A N 1
ATOM 1247 C CA . GLU A 1 154 ? -9.695 10.310 8.193 1.00 95.31 154 GLU A CA 1
ATOM 1248 C C . GLU A 1 154 ? -8.422 9.689 7.616 1.00 95.31 154 GLU A C 1
ATOM 1250 O O . GLU A 1 154 ? -7.356 9.712 8.244 1.00 95.31 154 GLU A O 1
ATOM 1255 N N . VAL A 1 155 ? -8.530 9.141 6.405 1.00 96.44 155 VAL A N 1
ATOM 1256 C CA . VAL A 1 155 ? -7.401 8.556 5.676 1.00 96.44 155 VAL A CA 1
ATOM 1257 C C . VAL A 1 155 ? -7.053 9.431 4.481 1.00 96.44 155 VAL A C 1
ATOM 1259 O O . VAL A 1 155 ? -7.914 9.765 3.672 1.00 96.44 155 VAL A O 1
ATOM 1262 N N . SER A 1 156 ? -5.777 9.788 4.349 1.00 94.00 156 SER A N 1
ATOM 1263 C CA . SER A 1 156 ? -5.265 10.573 3.219 1.00 94.00 156 SER A CA 1
ATOM 1264 C C . SER A 1 156 ? -3.909 10.050 2.748 1.00 94.00 156 SER A C 1
ATOM 1266 O O . SER A 1 156 ? -3.223 9.337 3.477 1.00 94.00 156 SER A O 1
ATOM 1268 N N . VAL A 1 157 ? -3.523 10.381 1.514 1.00 92.06 157 VAL A N 1
ATOM 1269 C CA . VAL A 1 157 ? -2.228 9.996 0.936 1.00 92.06 157 VAL A CA 1
ATOM 1270 C C . VAL A 1 157 ? -1.503 11.250 0.477 1.00 92.06 157 VAL A C 1
ATOM 1272 O O . VAL A 1 157 ? -2.014 11.982 -0.368 1.00 92.06 157 VAL A O 1
ATOM 1275 N N . HIS A 1 158 ? -0.318 11.503 1.025 1.00 88.56 158 HIS A N 1
ATOM 1276 C CA . HIS A 1 158 ? 0.550 12.593 0.585 1.00 88.56 158 HIS A CA 1
ATOM 1277 C C . HIS A 1 158 ? 1.997 12.369 1.035 1.00 88.56 158 HIS A C 1
ATOM 1279 O O . HIS A 1 158 ? 2.254 11.737 2.059 1.00 88.56 158 HIS A O 1
ATOM 1285 N N . GLY A 1 159 ? 2.949 12.916 0.273 1.00 83.62 159 GLY A N 1
ATOM 1286 C CA . GLY A 1 159 ? 4.376 12.876 0.617 1.00 83.62 159 GLY A CA 1
ATOM 1287 C C . GLY A 1 159 ? 4.956 11.464 0.731 1.00 83.62 159 GLY A C 1
ATOM 1288 O O . GLY A 1 159 ? 5.768 11.222 1.611 1.00 83.62 159 GLY A O 1
ATOM 1289 N N . GLY A 1 160 ? 4.497 10.520 -0.097 1.00 87.88 160 GLY A N 1
ATOM 1290 C CA . GLY A 1 160 ? 4.969 9.131 -0.045 1.00 87.88 160 GLY A CA 1
ATOM 1291 C C . GLY A 1 160 ? 4.410 8.307 1.121 1.00 87.88 160 GLY A C 1
ATOM 1292 O O . GLY A 1 160 ? 4.840 7.169 1.312 1.00 87.88 160 GLY A O 1
ATOM 1293 N N . SER A 1 161 ? 3.427 8.838 1.854 1.00 94.62 161 SER A N 1
ATOM 1294 C CA . SER A 1 161 ? 2.846 8.201 3.036 1.00 94.62 161 SER A CA 1
ATOM 1295 C C . SER A 1 161 ? 1.317 8.181 3.000 1.00 94.62 161 SER A C 1
ATOM 1297 O O . SER A 1 161 ? 0.660 9.068 2.449 1.00 94.62 161 SER A O 1
ATOM 1299 N N . VAL A 1 162 ? 0.752 7.153 3.629 1.00 96.00 162 VAL A N 1
ATOM 1300 C CA . VAL A 1 162 ? -0.652 7.057 4.022 1.00 96.00 162 VAL A CA 1
ATOM 1301 C C . VAL A 1 162 ? -0.781 7.567 5.454 1.00 96.00 162 VAL A C 1
ATOM 1303 O O . VAL A 1 162 ? -0.094 7.096 6.360 1.00 96.00 162 VAL A O 1
ATOM 1306 N N . TRP A 1 163 ? -1.675 8.523 5.660 1.00 96.06 163 TRP A N 1
ATOM 1307 C CA . TRP A 1 163 ? -1.907 9.183 6.937 1.00 96.06 163 TRP A CA 1
ATOM 1308 C C . TRP A 1 163 ? -3.271 8.802 7.490 1.00 96.06 163 TRP A C 1
ATOM 1310 O O . TRP A 1 163 ? -4.279 8.954 6.802 1.00 96.06 163 TRP A O 1
ATOM 1320 N N . LEU A 1 164 ? -3.297 8.352 8.744 1.00 95.94 164 LEU A N 1
ATOM 1321 C CA . LEU A 1 164 ? -4.509 8.125 9.529 1.00 95.94 164 LEU A CA 1
ATOM 1322 C C . LEU A 1 164 ? -4.596 9.235 10.577 1.00 95.94 164 LEU A C 1
ATOM 1324 O O . LEU A 1 164 ? -3.833 9.242 11.546 1.00 95.94 164 LEU A O 1
ATOM 1328 N N . GLN A 1 165 ? -5.498 10.189 10.371 1.00 95.94 165 GLN A N 1
ATOM 1329 C CA . GLN A 1 165 ? -5.660 11.358 11.234 1.00 95.94 165 GLN A CA 1
ATOM 1330 C C . GLN A 1 165 ? -6.911 11.192 12.098 1.00 95.94 165 GLN A C 1
ATOM 1332 O O . GLN A 1 165 ? -7.983 10.998 11.53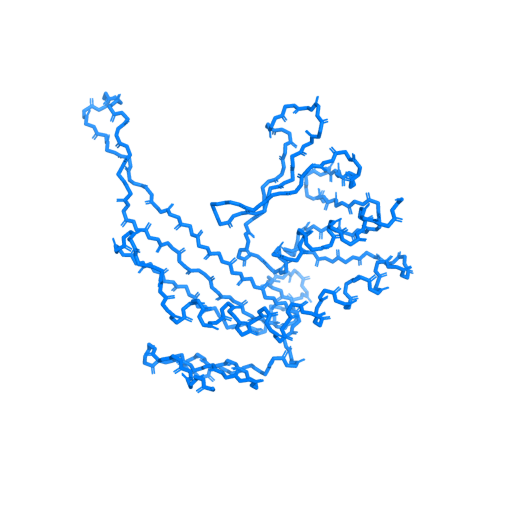6 1.00 95.94 165 GLN A O 1
ATOM 1337 N N . PRO A 1 166 ? -6.832 11.263 13.438 1.00 94.38 166 PRO A N 1
ATOM 1338 C CA . PRO A 1 166 ? -8.020 11.124 14.262 1.00 94.38 166 PRO A CA 1
ATOM 1339 C C . PRO A 1 166 ? -8.937 12.343 14.127 1.00 94.38 166 PRO A C 1
ATOM 1341 O O . PRO A 1 166 ? -8.483 13.487 14.211 1.00 94.38 166 PRO A O 1
ATOM 1344 N N . VAL A 1 167 ? -10.236 12.100 13.982 1.00 94.12 167 VAL A N 1
ATOM 1345 C CA . VAL A 1 167 ? -11.257 13.148 13.901 1.00 94.12 167 VAL A CA 1
ATOM 1346 C C . VAL A 1 167 ? -11.386 13.837 15.259 1.00 94.12 167 VAL A C 1
ATOM 1348 O O . VAL A 1 167 ? -11.527 13.190 16.297 1.00 94.12 167 VAL A O 1
ATOM 1351 N N . GLY A 1 168 ? -11.316 15.170 15.268 1.00 90.75 168 GLY A N 1
ATOM 1352 C CA . GLY A 1 168 ? -11.478 15.974 16.483 1.00 90.75 168 GLY A CA 1
ATOM 1353 C C . GLY A 1 168 ? -10.338 15.858 17.505 1.00 90.75 168 GLY A C 1
ATOM 1354 O O . GLY A 1 168 ? -10.482 16.369 18.616 1.00 90.75 168 GLY A O 1
ATOM 1355 N N . ARG A 1 169 ? -9.204 15.222 17.164 1.00 89.81 169 ARG A N 1
ATOM 1356 C CA . ARG A 1 169 ? -8.014 15.149 18.035 1.00 89.81 169 ARG A CA 1
ATOM 1357 C C . ARG A 1 169 ? -6.775 15.765 17.375 1.00 89.81 169 ARG A C 1
ATOM 1359 O O . ARG A 1 169 ? -6.757 15.993 16.166 1.00 89.81 169 ARG A O 1
ATOM 1366 N N . PRO A 1 170 ? -5.711 16.059 18.145 1.00 89.19 170 PRO A N 1
ATOM 1367 C CA . PRO A 1 170 ? -4.483 16.628 17.600 1.00 89.19 170 PRO A CA 1
ATOM 1368 C C . PRO A 1 170 ? -3.820 15.742 16.533 1.00 89.19 170 PRO A C 1
ATOM 1370 O O . PRO A 1 170 ? -3.609 14.552 16.751 1.00 89.19 170 PRO A O 1
ATOM 1373 N N . LYS A 1 171 ? -3.348 16.350 15.433 1.00 85.88 171 LYS A N 1
ATOM 1374 C CA . LYS A 1 171 ? -2.648 15.651 14.330 1.00 85.88 171 LYS A CA 1
ATOM 1375 C C . LYS A 1 171 ? -1.459 14.786 14.773 1.00 85.88 171 LYS A C 1
ATOM 1377 O O . LYS A 1 171 ? -1.202 13.757 14.165 1.00 85.88 171 LYS A O 1
ATOM 1382 N N . ARG A 1 172 ? -0.763 15.163 15.854 1.00 87.94 172 ARG A N 1
ATOM 1383 C CA . ARG A 1 172 ? 0.355 14.390 16.441 1.00 87.94 172 ARG A CA 1
ATOM 1384 C C . ARG A 1 172 ? -0.041 12.994 16.948 1.00 87.94 172 ARG A C 1
ATOM 1386 O O . ARG A 1 172 ? 0.830 12.167 17.193 1.00 87.94 172 ARG A O 1
ATOM 1393 N N . GLU A 1 173 ? -1.334 12.751 17.164 1.00 88.81 173 GLU A N 1
ATOM 1394 C CA . GLU A 1 173 ? -1.872 11.436 17.538 1.00 88.81 173 GLU A CA 1
ATOM 1395 C C . GLU A 1 173 ? -2.164 10.556 16.316 1.00 88.81 173 GLU A C 1
ATOM 1397 O O . GLU A 1 173 ? -2.450 9.363 16.460 1.00 88.81 173 GLU A O 1
ATOM 1402 N N . GLY A 1 174 ? -2.054 11.129 15.115 1.00 91.38 174 GLY A N 1
ATOM 1403 C CA . GLY A 1 174 ? -2.141 10.400 13.866 1.00 91.38 174 GLY A CA 1
ATOM 1404 C C . GLY A 1 174 ? -1.016 9.396 13.679 1.00 91.38 174 GLY A C 1
ATOM 1405 O O . GLY A 1 174 ? -0.013 9.373 14.399 1.00 91.38 174 GLY A O 1
ATOM 1406 N N . LEU A 1 175 ? -1.237 8.527 12.705 1.00 93.75 175 LEU A N 1
ATOM 1407 C CA . LEU A 1 175 ? -0.295 7.507 12.291 1.00 93.75 175 LEU A CA 1
ATOM 1408 C C . LEU A 1 175 ? 0.121 7.781 10.851 1.00 93.75 175 LEU A C 1
ATOM 1410 O O . LEU A 1 175 ? -0.724 7.931 9.970 1.00 93.75 175 LEU A O 1
ATOM 1414 N N . GLU A 1 176 ? 1.429 7.818 10.639 1.00 93.44 176 GLU A N 1
ATOM 1415 C CA . GLU A 1 176 ? 2.040 7.827 9.319 1.00 93.44 176 GLU A CA 1
ATOM 1416 C C . GLU A 1 176 ? 2.457 6.404 8.944 1.00 93.44 176 GLU A C 1
ATOM 1418 O O . GLU A 1 176 ? 3.097 5.699 9.728 1.00 93.44 176 GLU A O 1
ATOM 1423 N N . MET A 1 177 ? 2.112 5.989 7.731 1.00 93.94 177 MET A N 1
ATOM 1424 C CA . MET A 1 177 ? 2.517 4.723 7.141 1.00 93.94 177 MET A CA 1
ATOM 1425 C C . MET A 1 177 ? 3.190 4.987 5.799 1.00 93.94 177 MET A C 1
ATOM 1427 O O . MET A 1 177 ? 2.551 5.479 4.876 1.00 93.94 177 MET A O 1
ATOM 1431 N N . VAL A 1 178 ? 4.461 4.613 5.663 1.00 92.94 178 VAL A N 1
ATOM 1432 C CA . VAL A 1 178 ? 5.188 4.750 4.392 1.00 92.94 178 VAL A CA 1
ATOM 1433 C C . VAL A 1 178 ? 4.499 3.908 3.316 1.00 92.94 178 VAL A C 1
ATOM 1435 O O . VAL A 1 178 ? 4.328 2.699 3.485 1.00 92.94 178 VAL A O 1
ATOM 1438 N N . ALA A 1 179 ? 4.115 4.529 2.198 1.00 93.38 179 ALA A N 1
ATOM 1439 C CA . ALA A 1 179 ? 3.360 3.872 1.126 1.00 93.38 179 ALA A CA 1
ATOM 1440 C C . ALA A 1 179 ? 4.169 2.767 0.415 1.00 93.38 179 ALA A C 1
ATOM 1442 O O . ALA A 1 179 ? 3.602 1.818 -0.125 1.00 93.38 179 ALA A O 1
ATOM 1443 N N . GLY A 1 180 ? 5.502 2.844 0.483 1.00 92.88 180 GLY A N 1
ATOM 1444 C CA . GLY A 1 180 ? 6.420 1.817 -0.011 1.00 92.88 180 GLY A CA 1
ATOM 1445 C C . GLY A 1 180 ? 6.393 0.497 0.770 1.00 92.88 180 GLY A C 1
ATOM 1446 O O . GLY A 1 180 ? 6.989 -0.479 0.320 1.00 92.88 180 GLY A O 1
ATOM 1447 N N . PHE A 1 181 ? 5.727 0.427 1.929 1.00 95.00 181 PHE A N 1
ATOM 1448 C CA . PHE A 1 181 ? 5.608 -0.819 2.686 1.00 95.00 181 PHE A CA 1
ATOM 1449 C C . PHE A 1 181 ? 4.523 -1.761 2.132 1.00 95.00 181 PHE A C 1
ATOM 1451 O O . PHE A 1 181 ? 3.564 -1.297 1.514 1.00 95.00 181 PHE A O 1
ATOM 1458 N N . PRO A 1 182 ? 4.635 -3.084 2.389 1.00 96.81 182 PRO A N 1
ATOM 1459 C CA . PRO A 1 182 ? 3.718 -4.094 1.861 1.00 96.81 182 PRO A CA 1
ATOM 1460 C C . PRO A 1 182 ? 2.240 -3.733 2.029 1.00 96.81 182 PRO A C 1
ATOM 1462 O O . PRO A 1 182 ? 1.741 -3.640 3.146 1.00 96.81 182 PRO A O 1
ATOM 1465 N N . ASN A 1 183 ? 1.528 -3.572 0.921 1.00 97.62 183 ASN A N 1
ATOM 1466 C CA . ASN A 1 183 ? 0.098 -3.292 0.834 1.00 97.62 183 ASN A CA 1
ATOM 1467 C C . ASN A 1 183 ? -0.355 -2.000 1.544 1.00 97.62 183 ASN A C 1
ATOM 1469 O O . ASN A 1 183 ? -1.553 -1.801 1.736 1.00 97.62 183 ASN A O 1
ATOM 1473 N N . ALA A 1 184 ? 0.566 -1.106 1.924 1.00 96.81 184 ALA A N 1
ATOM 1474 C CA . ALA A 1 184 ? 0.233 0.146 2.608 1.00 96.81 184 ALA A CA 1
ATOM 1475 C C . ALA A 1 184 ? -0.722 1.014 1.774 1.00 96.81 184 ALA A C 1
ATOM 1477 O O . ALA A 1 184 ? -1.686 1.575 2.294 1.00 96.81 184 ALA A O 1
ATOM 1478 N N . THR A 1 185 ? -0.515 1.045 0.457 1.00 95.81 185 THR A N 1
ATOM 1479 C CA . THR A 1 185 ? -1.361 1.752 -0.515 1.00 95.81 185 THR A CA 1
ATOM 1480 C C . THR A 1 185 ? -2.784 1.199 -0.618 1.00 95.81 185 THR A C 1
ATOM 1482 O O . THR A 1 185 ? -3.646 1.882 -1.161 1.00 95.81 185 THR A O 1
ATOM 1485 N N . LEU A 1 186 ? -3.074 0.012 -0.069 1.00 97.44 186 LEU A N 1
ATOM 1486 C CA . LEU A 1 186 ? -4.432 -0.542 -0.028 1.00 97.44 186 LEU A CA 1
ATOM 1487 C C . LEU A 1 186 ? -5.279 0.035 1.115 1.00 97.44 186 LEU A C 1
ATOM 1489 O O . LEU A 1 186 ? -6.504 -0.056 1.055 1.00 97.44 186 LEU A O 1
ATOM 1493 N N . ILE A 1 187 ? -4.673 0.660 2.132 1.00 97.62 187 ILE A N 1
ATOM 1494 C CA . ILE A 1 187 ? -5.398 1.198 3.297 1.00 97.62 187 ILE A CA 1
ATOM 1495 C C . ILE A 1 187 ? -6.481 2.223 2.922 1.00 97.62 187 ILE A C 1
ATOM 1497 O O . ILE A 1 187 ? -7.598 2.067 3.411 1.00 97.62 187 ILE A O 1
ATOM 1501 N N . PRO A 1 188 ? -6.238 3.226 2.052 1.00 96.50 188 PRO A N 1
ATOM 1502 C CA . PRO A 1 188 ? -7.290 4.156 1.633 1.00 96.50 188 PRO A CA 1
ATOM 1503 C C . PRO A 1 188 ? -8.480 3.458 0.962 1.00 96.50 188 PRO A C 1
ATOM 1505 O O . PRO A 1 188 ? -9.625 3.851 1.172 1.00 96.50 188 PRO A O 1
ATOM 1508 N N . HIS A 1 189 ? -8.226 2.393 0.197 1.00 96.50 189 HIS A N 1
ATOM 1509 C CA . HIS A 1 189 ? -9.274 1.623 -0.473 1.00 96.50 189 HIS A CA 1
ATOM 1510 C C . HIS A 1 189 ? -10.064 0.753 0.509 1.00 96.50 189 HIS A C 1
ATOM 1512 O O . HIS A 1 189 ? -11.290 0.712 0.442 1.00 96.50 189 HIS A O 1
ATOM 1518 N N . LEU A 1 190 ? -9.379 0.111 1.462 1.00 96.94 190 LEU A N 1
ATOM 1519 C CA . LEU A 1 190 ? -10.026 -0.603 2.565 1.00 96.94 190 LEU A CA 1
ATOM 1520 C C . LEU A 1 190 ? -10.896 0.346 3.392 1.00 96.94 190 LEU A C 1
ATOM 1522 O O . LEU A 1 190 ? -12.049 0.031 3.665 1.00 96.94 190 LEU A O 1
ATOM 1526 N N . TYR A 1 191 ? -10.374 1.521 3.745 1.00 96.88 191 TYR A N 1
ATOM 1527 C CA . TYR A 1 191 ? -11.119 2.545 4.470 1.00 96.88 191 TYR A CA 1
ATOM 1528 C C . TYR A 1 191 ? -12.386 2.955 3.718 1.00 96.88 191 TYR A C 1
ATOM 1530 O O . TYR A 1 191 ? -13.467 2.919 4.302 1.00 96.88 191 TYR A O 1
ATOM 1538 N N . ALA A 1 192 ? -12.284 3.270 2.423 1.00 95.88 192 ALA A N 1
ATOM 1539 C CA . ALA A 1 192 ? -13.441 3.632 1.608 1.00 95.88 192 ALA A CA 1
ATOM 1540 C C . ALA A 1 192 ? -14.502 2.515 1.590 1.00 95.88 192 ALA A C 1
ATOM 1542 O O . ALA A 1 192 ? -15.672 2.765 1.874 1.00 95.88 192 ALA A O 1
ATOM 1543 N N . GLU A 1 193 ? -14.107 1.266 1.340 1.00 95.31 193 GLU A N 1
ATOM 1544 C CA . GLU A 1 193 ? -15.035 0.128 1.275 1.00 95.31 193 GLU A CA 1
ATOM 1545 C C . GLU A 1 193 ? -15.686 -0.212 2.626 1.00 95.31 193 GLU A C 1
ATOM 1547 O O . GLU A 1 193 ? -16.855 -0.604 2.674 1.00 95.31 193 GLU A O 1
ATOM 1552 N N . LEU A 1 194 ? -14.948 -0.063 3.729 1.00 93.94 194 LEU A N 1
ATOM 1553 C CA . LEU A 1 194 ? -15.414 -0.403 5.077 1.00 93.94 194 LEU A CA 1
ATOM 1554 C C . LEU A 1 194 ? -16.220 0.725 5.742 1.00 93.94 194 LEU A C 1
ATOM 1556 O O . LEU A 1 194 ? -16.949 0.460 6.699 1.00 93.94 194 LEU A O 1
ATOM 1560 N N . THR A 1 195 ? -16.126 1.961 5.242 1.00 92.31 195 THR A N 1
ATOM 1561 C CA . THR A 1 195 ? -16.880 3.117 5.766 1.00 92.31 195 THR A CA 1
ATOM 1562 C C . THR A 1 195 ? -18.080 3.516 4.910 1.00 92.31 195 THR A C 1
ATOM 1564 O O . THR A 1 195 ? -19.062 3.995 5.466 1.00 92.31 195 THR A O 1
ATOM 1567 N N . THR A 1 196 ? -18.065 3.261 3.595 1.00 80.00 196 THR A N 1
ATOM 1568 C CA . THR A 1 196 ? -19.179 3.616 2.686 1.00 80.00 196 THR A CA 1
ATOM 1569 C C . THR A 1 196 ? -20.424 2.738 2.890 1.00 80.00 196 THR A C 1
ATOM 1571 O O . THR A 1 196 ? -21.520 3.118 2.499 1.00 80.00 196 THR A O 1
ATOM 1574 N N . ARG A 1 197 ? -20.291 1.556 3.507 1.00 55.62 197 ARG A N 1
ATOM 1575 C CA . ARG A 1 197 ? -21.406 0.610 3.733 1.00 55.62 197 ARG A CA 1
ATOM 1576 C C . ARG A 1 197 ? -22.106 0.769 5.093 1.00 55.62 197 ARG A C 1
ATOM 1578 O O . ARG A 1 197 ? -22.608 -0.222 5.623 1.00 55.62 197 ARG A O 1
ATOM 1585 N N . ARG A 1 198 ? -22.108 1.971 5.671 1.00 45.31 198 ARG A N 1
ATOM 1586 C CA . ARG A 1 198 ? -22.887 2.293 6.878 1.00 45.31 198 ARG A CA 1
ATOM 1587 C C . ARG A 1 198 ? -24.156 3.055 6.540 1.00 45.31 198 ARG A C 1
ATOM 1589 O O . ARG A 1 198 ? -24.091 3.915 5.639 1.00 45.31 198 ARG A O 1
#

Secondary structure (DSSP, 8-state):
--PPP-SSSEEE-SSEEEETTEEEETTT--EEEEEEEEEEEE--BTTB----EEEEEEEEEEEEESS-SS-BTTBPPPPEEEEEEEES-TT---HHHHHHHHHHHHHTHHHHHHHHHHHHHTT--EEETTTEEE-SSEEEEGGGTEEEEGGGEEEEEETTEEEEEETTS-GGGSEEEETTSTTGGGHHHHHHHHHTT-